Protein AF-A0AAE1MYT8-F1 (afdb_monomer_lite)

Foldseek 3Di:
DDPPDDCDPVVVVVVVVVVVVVVVVVVVVVVVVVVVVVVVVVVVVVVVVVVVVVVVVVVVVVVVVVVVVVVVVVVVVVVVVVVVVVVVVVVVVVVPPPDDDDDDDDDDDDDDDDDDDDDDDDDDDDDDDPDPPPDPPVPDDDDVPCVVVVCVVVPCPVVCCCVVVPPDDDDPCDPPPPPPPPPPDDPPDDDDDDDDDDDDD

Sequence (201 aa):
MEDECLLSPLNLEFYSHEEGLEELKYAILQTKLELEATIVGAKEEITRRECELMEVNVALNKAIKERDEILAQCQKLEQENLHHQLQQQIVLQTHHEEDGGLKKQNCLSSSDSEASLSSSISSGLYEYCEDVERKKKKKGLPEKGKLLKAVIEAGPLLQTLLIAGGPLPQWQHPPPLLHFIDIPPFPSSPPPPPPPPYFLP

pLDDT: mean 71.04, std 21.77, range [29.59, 98.81]

Radius of gyration: 45.63 Å; chains: 1; bounding box: 79×95×142 Å

Structure (mmCIF, N/CA/C/O backbone):
data_AF-A0AAE1MYT8-F1
#
_entry.id   AF-A0AAE1MYT8-F1
#
loop_
_atom_site.group_PDB
_atom_site.id
_atom_site.type_symbol
_atom_site.label_atom_id
_atom_site.label_alt_id
_atom_site.label_comp_id
_atom_site.label_asym_id
_atom_site.label_entity_id
_atom_site.label_seq_id
_atom_site.pdbx_PDB_ins_code
_atom_site.Cartn_x
_atom_site.Cartn_y
_atom_site.Cartn_z
_atom_site.occupancy
_atom_site.B_iso_or_equiv
_atom_site.auth_seq_id
_atom_site.auth_comp_id
_atom_site.auth_asym_id
_atom_site.auth_atom_id
_atom_site.pdbx_PDB_model_num
ATOM 1 N N . MET A 1 1 ? -43.195 -5.699 79.035 1.00 46.19 1 MET A N 1
ATOM 2 C CA . MET A 1 1 ? -43.862 -6.638 78.116 1.00 46.19 1 MET A CA 1
ATOM 3 C C . MET A 1 1 ? -44.093 -5.913 76.797 1.00 46.19 1 MET A C 1
ATOM 5 O O . MET A 1 1 ? -45.226 -5.644 76.431 1.00 46.19 1 MET A O 1
ATOM 9 N N . GLU A 1 2 ? -43.006 -5.551 76.114 1.00 51.41 2 GLU A N 1
ATOM 10 C CA . GLU A 1 2 ? -43.046 -4.738 74.895 1.00 51.41 2 GLU A CA 1
ATOM 11 C C . GLU A 1 2 ? -41.778 -4.978 74.060 1.00 51.41 2 GLU A C 1
ATOM 13 O O . GLU A 1 2 ? -40.799 -4.257 74.186 1.00 51.41 2 GLU A O 1
ATOM 18 N N . ASP A 1 3 ? -41.826 -6.016 73.220 1.00 50.81 3 ASP A N 1
ATOM 19 C CA . ASP A 1 3 ? -40.860 -6.310 72.145 1.00 50.81 3 ASP A CA 1
ATOM 20 C C . ASP A 1 3 ? -41.627 -6.711 70.863 1.00 50.81 3 ASP A C 1
ATOM 22 O O . ASP A 1 3 ? -41.309 -7.675 70.172 1.00 50.81 3 ASP A O 1
ATOM 26 N N . GLU A 1 4 ? -42.691 -5.966 70.545 1.00 61.84 4 GLU A N 1
ATOM 27 C CA . GLU A 1 4 ? -43.458 -6.099 69.301 1.00 61.84 4 GLU A CA 1
ATOM 28 C C . GLU A 1 4 ? -43.672 -4.716 68.668 1.00 61.84 4 GLU A C 1
ATOM 30 O O . GLU A 1 4 ? -44.646 -4.043 68.990 1.00 61.84 4 GLU A O 1
ATOM 35 N N . CYS A 1 5 ? -42.742 -4.288 67.798 1.00 50.84 5 CYS A N 1
ATOM 36 C CA . CYS A 1 5 ? -42.943 -3.390 66.636 1.00 50.84 5 CYS A CA 1
ATOM 37 C C . CYS A 1 5 ? -41.590 -2.905 66.064 1.00 50.84 5 CYS A C 1
ATOM 39 O O . CYS A 1 5 ? -41.208 -1.753 66.253 1.00 50.84 5 CYS A O 1
ATOM 41 N N . LEU A 1 6 ? -40.863 -3.760 65.328 1.00 52.69 6 LEU A N 1
ATOM 42 C CA . LEU A 1 6 ? -39.653 -3.353 64.577 1.00 52.69 6 LEU A CA 1
ATOM 43 C C . LEU A 1 6 ? -39.724 -3.613 63.059 1.00 52.69 6 LEU A C 1
ATOM 45 O O . LEU A 1 6 ? -38.724 -3.470 62.362 1.00 52.69 6 LEU A O 1
ATOM 49 N N . LEU A 1 7 ? -40.905 -3.936 62.521 1.00 57.16 7 LEU A N 1
ATOM 50 C CA . LEU A 1 7 ? -41.125 -4.128 61.082 1.00 57.16 7 LEU A CA 1
ATOM 51 C C . LEU A 1 7 ? -42.294 -3.272 60.576 1.00 57.16 7 LEU A C 1
ATOM 53 O O . LEU A 1 7 ? -43.359 -3.769 60.215 1.00 57.16 7 LEU A O 1
ATOM 57 N N . SER A 1 8 ? -42.073 -1.957 60.533 1.00 61.78 8 SER A N 1
ATOM 58 C CA . SER A 1 8 ? -42.902 -1.046 59.735 1.00 61.78 8 SER A CA 1
ATOM 59 C C . SER A 1 8 ? -42.717 -1.365 58.242 1.00 61.78 8 SER A C 1
ATOM 61 O O . SER A 1 8 ? -41.567 -1.365 57.794 1.00 61.78 8 SER A O 1
ATOM 63 N N . PRO A 1 9 ? -43.788 -1.563 57.443 1.00 58.31 9 PRO A N 1
ATOM 64 C CA . PRO A 1 9 ? -43.678 -1.951 56.027 1.00 58.31 9 PRO A CA 1
ATOM 65 C C . PRO A 1 9 ? -42.771 -1.039 55.186 1.00 58.31 9 PRO A C 1
ATOM 67 O O . PRO A 1 9 ? -41.997 -1.515 54.362 1.00 58.31 9 PRO A O 1
ATOM 70 N N . LEU A 1 10 ? -42.795 0.265 55.480 1.00 52.69 10 LEU A N 1
ATOM 71 C CA . LEU A 1 10 ? -41.993 1.299 54.816 1.00 52.69 10 LEU A CA 1
ATOM 72 C C . LEU A 1 10 ? -40.471 1.113 54.969 1.00 52.69 10 LEU A C 1
ATOM 74 O O . LEU A 1 10 ? -39.710 1.622 54.154 1.00 52.69 10 LEU A O 1
ATOM 78 N N . ASN A 1 11 ? -40.011 0.405 56.006 1.00 57.69 11 ASN A N 1
ATOM 79 C CA . ASN A 1 11 ? -38.581 0.172 56.238 1.00 57.69 11 ASN A CA 1
ATOM 80 C C . ASN A 1 11 ? -38.053 -0.994 55.377 1.00 57.69 11 ASN A C 1
ATOM 82 O O . ASN A 1 11 ? -36.891 -1.006 54.981 1.00 57.69 11 ASN A O 1
ATOM 86 N N . LEU A 1 12 ? -38.928 -1.950 55.039 1.00 55.28 12 LEU A N 1
ATOM 87 C CA . LEU A 1 12 ? -38.603 -3.074 54.161 1.00 55.28 12 LEU A CA 1
ATOM 88 C C . LEU A 1 12 ? -38.527 -2.632 52.690 1.00 55.28 12 LEU A C 1
ATOM 90 O O . LEU A 1 12 ? -37.595 -3.018 51.992 1.00 55.28 12 LEU A O 1
ATOM 94 N N . GLU A 1 13 ? -39.441 -1.759 52.246 1.00 58.38 13 GLU A N 1
ATOM 95 C CA . GLU A 1 13 ? -39.385 -1.154 50.903 1.00 58.38 13 GLU A CA 1
ATOM 96 C C . GLU A 1 13 ? -38.102 -0.335 50.682 1.00 58.38 13 GLU A C 1
ATOM 98 O O . GLU A 1 13 ? -37.534 -0.362 49.590 1.00 58.38 13 GLU A O 1
ATOM 103 N N . PHE A 1 14 ? -37.610 0.357 51.717 1.00 60.41 14 PHE A N 1
ATOM 104 C CA . PHE A 1 14 ? -36.379 1.146 51.627 1.00 60.41 14 PHE A CA 1
ATOM 105 C C . PHE A 1 14 ? -35.138 0.261 51.430 1.00 60.41 14 PHE A C 1
ATOM 107 O O . PHE A 1 14 ? -34.311 0.550 50.567 1.00 60.41 14 PHE A O 1
ATOM 114 N N . TYR A 1 15 ? -35.054 -0.858 52.159 1.00 59.88 15 TYR A N 1
ATOM 115 C CA . TYR A 1 15 ? -33.968 -1.838 52.025 1.00 59.88 15 TYR A CA 1
ATOM 116 C C . TYR A 1 15 ? -33.935 -2.472 50.622 1.00 59.88 15 TYR A C 1
ATOM 118 O O . TYR A 1 15 ? -32.876 -2.575 50.007 1.00 59.88 15 TYR A O 1
ATOM 126 N N . SER A 1 16 ? -35.104 -2.826 50.073 1.00 64.25 16 SER A N 1
ATOM 127 C CA . SER A 1 16 ? -35.222 -3.361 48.707 1.00 64.25 16 SER A CA 1
ATOM 128 C C . SER A 1 16 ? -34.863 -2.337 47.621 1.00 64.25 16 SER A C 1
ATOM 130 O O . SER A 1 16 ? -34.379 -2.706 46.552 1.00 64.25 16 SER A O 1
ATOM 132 N N . HIS A 1 17 ? -35.098 -1.045 47.873 1.00 69.94 17 HIS A N 1
ATOM 133 C CA . HIS A 1 17 ? -34.740 0.026 46.944 1.00 69.94 17 HIS A CA 1
ATOM 134 C C . HIS A 1 17 ? -33.228 0.300 46.922 1.00 69.94 17 HIS A C 1
ATOM 136 O O . HIS A 1 17 ? -32.670 0.558 45.855 1.00 69.94 17 HIS A O 1
ATOM 142 N N . GLU A 1 18 ? -32.561 0.216 48.076 1.00 75.06 18 GLU A N 1
ATOM 143 C CA . GLU A 1 18 ? -31.109 0.392 48.194 1.00 75.06 18 GLU A CA 1
ATOM 144 C C . GLU A 1 18 ? -30.334 -0.729 47.475 1.00 75.06 18 GLU A C 1
ATOM 146 O O . GLU A 1 18 ? -29.379 -0.444 46.754 1.00 75.06 18 GLU A O 1
ATOM 151 N N . GLU A 1 19 ? -30.803 -1.978 47.572 1.00 78.12 19 GLU A N 1
ATOM 152 C CA . GLU A 1 19 ? -30.209 -3.137 46.886 1.00 78.12 19 GLU A CA 1
ATOM 153 C C . GLU A 1 19 ? -30.267 -3.002 45.350 1.00 78.12 19 GLU A C 1
ATOM 155 O O . GLU A 1 19 ? -29.238 -3.095 44.678 1.00 78.12 19 GLU A O 1
ATOM 160 N N . GLY A 1 20 ? -31.436 -2.666 44.786 1.00 88.56 20 GLY A N 1
ATOM 161 C CA . GLY A 1 20 ? -31.578 -2.428 43.340 1.00 88.56 20 GLY A CA 1
ATOM 162 C C . GLY A 1 20 ? -30.825 -1.186 42.836 1.00 88.56 20 GLY A C 1
ATOM 163 O O . GLY A 1 20 ? -30.405 -1.126 41.678 1.00 88.56 20 GLY A O 1
ATOM 164 N N . LEU A 1 21 ? -30.611 -0.190 43.701 1.00 92.62 21 LEU A N 1
ATOM 165 C CA . LEU A 1 21 ? -29.801 0.989 43.396 1.00 92.62 21 LEU A CA 1
ATOM 166 C C . LEU A 1 21 ? -28.295 0.665 43.387 1.00 92.62 21 LEU A C 1
ATOM 168 O O . LEU A 1 21 ? -27.563 1.236 42.576 1.00 92.62 21 LEU A O 1
ATOM 172 N N . GLU A 1 22 ? -27.824 -0.258 44.226 1.00 92.25 22 GLU A N 1
ATOM 173 C CA . GLU A 1 22 ? -26.436 -0.736 44.196 1.00 92.25 22 GLU A CA 1
ATOM 174 C C . GLU A 1 22 ? -26.168 -1.649 42.987 1.00 92.25 22 GLU A C 1
ATOM 176 O O . GLU A 1 22 ? -25.151 -1.482 42.310 1.00 92.25 22 GLU A O 1
ATOM 181 N N . GLU A 1 23 ? -27.112 -2.528 42.627 1.00 93.75 23 GLU A N 1
ATOM 182 C CA . GLU A 1 23 ? -27.044 -3.314 41.384 1.00 93.75 23 GLU A CA 1
ATOM 183 C C . GLU A 1 23 ? -26.968 -2.397 40.148 1.00 93.75 23 GLU A C 1
ATOM 185 O O . GLU A 1 23 ? -26.124 -2.592 39.270 1.00 93.75 23 GLU A O 1
ATOM 190 N N . LEU A 1 24 ? -27.768 -1.322 40.114 1.00 95.81 24 LEU A N 1
ATOM 191 C CA . LEU A 1 24 ? -27.710 -0.321 39.049 1.00 95.81 24 LEU A CA 1
ATOM 192 C C . LEU A 1 24 ? -26.356 0.411 38.997 1.00 95.81 24 LEU A C 1
ATOM 194 O O . LEU A 1 24 ? -25.824 0.615 37.904 1.00 95.81 24 LEU A O 1
ATOM 198 N N . LYS A 1 25 ? -25.758 0.782 40.142 1.00 96.19 25 LYS A N 1
ATOM 199 C CA . LYS A 1 25 ? -24.396 1.360 40.173 1.00 96.19 25 LYS A CA 1
ATOM 200 C C . LYS A 1 25 ? -23.366 0.383 39.613 1.00 96.19 25 LYS A C 1
ATOM 202 O O . LYS A 1 25 ? -22.517 0.799 38.824 1.00 96.19 25 LYS A O 1
ATOM 207 N N . TYR A 1 26 ? -23.440 -0.892 39.999 1.00 97.75 26 TYR A N 1
ATOM 208 C CA . TYR A 1 26 ? -22.537 -1.928 39.505 1.00 97.75 26 TYR A CA 1
ATOM 209 C C . TYR A 1 26 ? -22.671 -2.103 37.986 1.00 97.75 26 TYR A C 1
ATOM 211 O O . TYR A 1 26 ? -21.667 -2.046 37.278 1.00 97.75 26 TYR A O 1
ATOM 219 N N . ALA A 1 27 ? -23.899 -2.200 37.468 1.00 97.62 27 ALA A N 1
ATOM 220 C CA . ALA A 1 27 ? -24.166 -2.299 36.033 1.00 97.62 27 ALA A CA 1
ATOM 221 C C . ALA A 1 27 ? -23.669 -1.064 35.252 1.00 97.62 27 ALA A C 1
ATOM 223 O O . ALA A 1 27 ? -23.071 -1.202 34.181 1.00 97.62 27 ALA A O 1
ATOM 224 N N . ILE A 1 28 ? -23.847 0.148 35.793 1.00 98.19 28 ILE A N 1
ATOM 225 C CA . ILE A 1 28 ? -23.305 1.387 35.207 1.00 98.19 28 ILE A CA 1
ATOM 226 C C . ILE A 1 28 ? -21.768 1.373 35.208 1.00 98.19 28 ILE A C 1
ATOM 228 O O . ILE A 1 28 ? -21.150 1.768 34.220 1.00 98.19 28 ILE A O 1
ATOM 232 N N . LEU A 1 29 ? -21.129 0.907 36.284 1.00 98.50 29 LEU A N 1
ATOM 233 C CA . LEU A 1 29 ? -19.669 0.831 36.368 1.00 98.50 29 LEU A CA 1
ATOM 234 C C . LEU A 1 29 ? -19.090 -0.227 35.414 1.00 98.50 29 LEU A C 1
ATOM 236 O O . LEU A 1 29 ? -18.092 0.044 34.745 1.00 98.50 29 LEU A O 1
ATOM 240 N N . GLN A 1 30 ? -19.731 -1.394 35.312 1.00 98.50 30 GLN A N 1
ATOM 241 C CA . GLN A 1 30 ? -19.357 -2.454 34.377 1.00 98.50 30 GLN A CA 1
ATOM 242 C C . GLN A 1 30 ? -19.479 -1.971 32.926 1.00 98.50 30 GLN A C 1
ATOM 244 O O . GLN A 1 30 ? -18.496 -2.003 32.188 1.00 98.50 30 GLN A O 1
ATOM 249 N N . THR A 1 31 ? -20.645 -1.454 32.526 1.00 98.62 31 THR A N 1
ATOM 250 C CA . THR A 1 31 ? -20.859 -0.950 31.156 1.00 98.62 31 THR A CA 1
ATOM 251 C C . THR A 1 31 ? -19.939 0.224 30.821 1.00 98.62 31 THR A C 1
ATOM 253 O O . THR A 1 31 ? -19.438 0.308 29.701 1.00 98.62 31 THR A O 1
ATOM 256 N N . LYS A 1 32 ? -19.620 1.095 31.788 1.00 98.62 32 LYS A N 1
ATOM 257 C CA . LYS A 1 32 ? -18.591 2.133 31.626 1.00 98.62 32 LYS A CA 1
ATOM 258 C C . LYS A 1 32 ? -17.210 1.533 31.331 1.00 98.62 32 LYS A C 1
ATOM 260 O O . LYS A 1 32 ? -16.527 2.032 30.439 1.00 98.62 32 LYS A O 1
ATOM 265 N N . LEU A 1 33 ? -16.796 0.492 32.055 1.00 98.75 33 LEU A N 1
ATOM 266 C CA . LEU A 1 33 ? -15.502 -0.167 31.846 1.00 98.75 33 LEU A CA 1
ATOM 267 C C . LEU A 1 33 ? -15.443 -0.891 30.490 1.00 98.75 33 LEU A C 1
ATOM 269 O O . LEU A 1 33 ? -14.439 -0.798 29.788 1.00 98.75 33 LEU A O 1
ATOM 273 N N . GLU A 1 34 ? -16.528 -1.560 30.092 1.00 98.62 34 GLU A N 1
ATOM 274 C CA . GLU A 1 34 ? -16.670 -2.180 28.769 1.00 98.62 34 GLU A CA 1
ATOM 275 C C . GLU A 1 34 ? -16.571 -1.130 27.648 1.00 98.62 34 GLU A C 1
ATOM 277 O O . GLU A 1 34 ? -15.819 -1.310 26.687 1.00 98.62 34 GLU A O 1
ATOM 282 N N . LEU A 1 35 ? -17.247 0.015 27.795 1.00 98.81 35 LEU A N 1
ATOM 283 C CA . LEU A 1 35 ? -17.141 1.135 26.857 1.00 98.81 35 LEU A CA 1
ATOM 284 C C . LEU A 1 35 ? -15.715 1.699 26.796 1.00 98.81 35 LEU A C 1
ATOM 286 O O . LEU A 1 35 ? -15.184 1.874 25.700 1.00 98.81 35 LEU A O 1
ATOM 290 N N . GLU A 1 36 ? -15.056 1.928 27.934 1.00 98.62 36 GLU A N 1
ATOM 291 C CA . GLU A 1 36 ? -13.656 2.376 27.970 1.00 98.62 36 GLU A CA 1
ATOM 292 C C . GLU A 1 36 ? -12.721 1.380 27.262 1.00 98.62 36 GLU A C 1
ATOM 294 O O . GLU A 1 36 ? -11.895 1.799 26.447 1.00 98.62 36 GLU A O 1
ATOM 299 N N . ALA A 1 37 ? -12.907 0.073 27.469 1.00 98.62 37 ALA A N 1
ATOM 300 C CA . ALA A 1 37 ? -12.152 -0.969 26.775 1.00 98.62 37 ALA A CA 1
ATOM 301 C C . ALA A 1 37 ? -12.391 -0.958 25.252 1.00 98.62 37 ALA A C 1
ATOM 303 O O . ALA A 1 37 ? -11.428 -1.014 24.485 1.00 98.62 37 ALA A O 1
ATOM 304 N N . THR A 1 38 ? -13.641 -0.820 24.789 1.00 98.75 38 THR A N 1
ATOM 305 C CA . THR A 1 38 ? -13.928 -0.716 23.341 1.00 98.75 38 THR A CA 1
ATOM 306 C C . THR A 1 38 ? -13.353 0.554 22.710 1.00 98.75 38 THR A C 1
ATOM 308 O O . THR A 1 38 ? -12.855 0.496 21.588 1.00 98.75 38 THR A O 1
ATOM 311 N N . ILE A 1 39 ? -13.343 1.687 23.425 1.00 98.81 39 ILE A N 1
ATOM 312 C CA . ILE A 1 39 ? -12.739 2.943 22.952 1.00 98.81 39 ILE A CA 1
ATOM 313 C C . ILE A 1 39 ? -11.217 2.804 22.823 1.00 98.81 39 ILE A C 1
ATOM 315 O O . ILE A 1 39 ? -10.644 3.292 21.847 1.00 98.81 39 ILE A O 1
ATOM 319 N N . VAL A 1 40 ? -10.554 2.151 23.783 1.00 98.81 40 VAL A N 1
ATOM 320 C CA . VAL A 1 40 ? -9.110 1.873 23.711 1.00 98.81 40 VAL A CA 1
ATOM 321 C C . VAL A 1 40 ? -8.807 0.919 22.554 1.00 98.81 40 VAL A C 1
ATOM 323 O O . VAL A 1 40 ? -8.000 1.265 21.694 1.00 98.81 40 VAL A O 1
ATOM 326 N N . GLY A 1 41 ? -9.519 -0.207 22.448 1.00 98.75 41 GLY A N 1
ATOM 327 C CA . GLY A 1 41 ? -9.326 -1.173 21.361 1.00 98.75 41 GLY A CA 1
ATOM 328 C C . GLY A 1 41 ? -9.573 -0.582 19.967 1.00 98.75 41 GLY A C 1
ATOM 329 O O . GLY A 1 41 ? -8.805 -0.838 19.041 1.00 98.75 41 GLY A O 1
ATOM 330 N N . ALA A 1 42 ? -10.585 0.279 19.813 1.00 98.81 42 ALA A N 1
ATOM 331 C CA . ALA A 1 42 ? -10.838 0.990 18.560 1.00 98.81 42 ALA A CA 1
ATOM 332 C C . ALA A 1 42 ? -9.701 1.965 18.200 1.00 98.81 42 ALA A C 1
ATOM 334 O O . ALA A 1 42 ? -9.314 2.049 17.036 1.00 98.81 42 ALA A O 1
ATOM 335 N N . LYS A 1 43 ? -9.129 2.672 19.185 1.00 98.75 43 LYS A N 1
ATOM 336 C CA . LYS A 1 43 ? -7.964 3.548 18.970 1.00 98.75 43 LYS A CA 1
ATOM 337 C C . LYS A 1 43 ? -6.715 2.761 18.578 1.00 98.75 43 LYS A C 1
ATOM 339 O O . LYS A 1 43 ? -6.015 3.182 17.665 1.00 98.75 43 LYS A O 1
ATOM 344 N N . GLU A 1 44 ? -6.457 1.627 19.226 1.00 98.69 44 GLU A N 1
ATOM 345 C CA . GLU A 1 44 ? -5.336 0.740 18.887 1.00 98.69 44 GLU A CA 1
ATOM 346 C C . GLU A 1 44 ? -5.479 0.107 17.497 1.00 98.69 44 GLU A C 1
ATOM 348 O O . GLU A 1 44 ? -4.479 -0.111 16.815 1.00 98.69 44 GLU A O 1
ATOM 353 N N . GLU A 1 45 ? -6.704 -0.183 17.050 1.00 98.69 45 GLU A N 1
ATOM 354 C CA . GLU A 1 45 ? -6.947 -0.635 15.678 1.00 98.69 45 GLU A CA 1
ATOM 355 C C . GLU A 1 45 ? -6.699 0.486 14.664 1.00 98.69 45 GLU A C 1
ATOM 357 O O . GLU A 1 45 ? -6.059 0.246 13.645 1.00 98.69 45 GLU A O 1
ATOM 362 N N . ILE A 1 46 ? -7.139 1.718 14.947 1.00 98.75 46 ILE A N 1
ATOM 363 C CA . ILE A 1 46 ? -6.875 2.872 14.075 1.00 98.75 46 ILE A CA 1
ATOM 364 C C . ILE A 1 46 ? -5.365 3.088 13.914 1.00 98.75 46 ILE A C 1
ATOM 366 O O . ILE A 1 46 ? -4.886 3.109 12.783 1.00 98.75 46 ILE A O 1
ATOM 370 N N . THR A 1 47 ? -4.600 3.160 15.008 1.00 98.69 47 THR A N 1
ATOM 371 C CA . THR A 1 47 ? -3.146 3.396 14.928 1.00 98.69 47 THR A CA 1
ATOM 372 C C . THR A 1 47 ? -2.397 2.238 14.266 1.00 98.69 47 THR A C 1
ATOM 374 O O . THR A 1 47 ? -1.458 2.466 13.505 1.00 98.69 47 THR A O 1
ATOM 377 N N . ARG A 1 48 ? -2.840 0.989 14.467 1.00 98.75 48 ARG A N 1
ATOM 378 C CA . ARG A 1 48 ? -2.340 -0.179 13.722 1.00 98.75 48 ARG A CA 1
ATOM 379 C C . ARG A 1 48 ? -2.553 -0.030 12.213 1.00 98.75 48 ARG A C 1
ATOM 381 O O . ARG A 1 48 ? -1.607 -0.226 11.453 1.00 98.75 48 ARG A O 1
ATOM 388 N N . ARG A 1 49 ? -3.748 0.376 11.772 1.00 98.81 49 ARG A N 1
ATOM 389 C CA . ARG A 1 49 ? -4.036 0.605 10.344 1.00 98.81 49 ARG A CA 1
ATOM 390 C C . ARG A 1 49 ? -3.301 1.816 9.775 1.00 98.81 49 ARG A C 1
ATOM 392 O O . ARG A 1 49 ? -2.915 1.783 8.612 1.00 98.81 49 ARG A O 1
ATOM 399 N N . GLU A 1 50 ? -3.052 2.853 10.570 1.00 98.69 50 GLU A N 1
ATOM 400 C CA . GLU A 1 50 ? -2.190 3.977 10.179 1.00 98.69 50 GLU A CA 1
ATOM 401 C C . GLU A 1 50 ? -0.743 3.516 9.921 1.00 98.69 50 GLU A C 1
ATOM 403 O O . GLU A 1 50 ? -0.146 3.918 8.919 1.00 98.69 50 GLU A O 1
ATOM 408 N N . CYS A 1 51 ? -0.202 2.611 10.747 1.00 98.56 51 CYS A N 1
ATOM 409 C CA . CYS A 1 51 ? 1.101 1.983 10.506 1.00 98.56 51 CYS A CA 1
ATOM 410 C C . CYS A 1 51 ? 1.112 1.126 9.227 1.00 98.56 51 CYS A C 1
ATOM 412 O O . CYS A 1 51 ? 1.998 1.302 8.392 1.00 98.56 51 CYS A O 1
ATOM 414 N N . GLU A 1 52 ? 0.115 0.257 9.022 1.00 98.81 52 GLU A N 1
ATOM 415 C CA . GLU A 1 52 ? -0.012 -0.552 7.794 1.00 98.81 52 GLU A CA 1
ATOM 416 C C . GLU A 1 52 ? -0.097 0.332 6.531 1.00 98.81 52 GLU A C 1
ATOM 418 O O . GLU A 1 52 ? 0.571 0.075 5.526 1.00 98.81 52 GLU A O 1
ATOM 423 N N . LEU A 1 53 ? -0.870 1.424 6.582 1.00 98.75 53 LEU A N 1
ATOM 424 C CA . LEU A 1 53 ? -0.961 2.397 5.490 1.00 98.75 53 LEU A CA 1
ATOM 425 C C . LEU A 1 53 ? 0.375 3.101 5.229 1.00 98.75 53 LEU A C 1
ATOM 427 O O . LEU A 1 53 ? 0.721 3.322 4.067 1.00 98.75 53 LEU A O 1
ATOM 431 N N . MET A 1 54 ? 1.140 3.431 6.273 1.00 98.69 54 MET A N 1
ATOM 432 C CA . MET A 1 54 ? 2.482 4.002 6.137 1.00 98.69 54 MET A CA 1
ATOM 433 C C . MET A 1 54 ? 3.444 3.021 5.449 1.00 98.69 54 MET A C 1
ATOM 435 O O . MET A 1 54 ? 4.163 3.424 4.533 1.00 98.69 54 MET A O 1
ATOM 439 N N . GLU A 1 55 ? 3.434 1.740 5.822 1.00 98.75 55 GLU A N 1
ATOM 440 C CA . GLU A 1 55 ? 4.261 0.701 5.187 1.00 98.75 55 GLU A CA 1
ATOM 441 C C . GLU A 1 55 ? 3.929 0.530 3.697 1.00 98.75 55 GLU A C 1
ATOM 443 O O . GLU A 1 55 ? 4.824 0.566 2.845 1.00 98.75 55 GLU A O 1
ATOM 448 N N . VAL A 1 56 ? 2.638 0.432 3.359 1.00 98.81 56 VAL A N 1
ATOM 449 C CA . VAL A 1 56 ? 2.168 0.356 1.964 1.00 98.81 56 VAL A CA 1
ATOM 450 C C . VAL A 1 56 ? 2.556 1.614 1.182 1.00 98.81 56 VAL A C 1
ATOM 452 O O . VAL A 1 56 ? 2.985 1.517 0.031 1.00 98.81 56 VAL A O 1
ATOM 455 N N . ASN A 1 57 ? 2.468 2.797 1.796 1.00 98.69 57 ASN A N 1
ATOM 456 C CA . ASN A 1 57 ? 2.865 4.060 1.175 1.00 98.69 57 ASN A CA 1
ATOM 457 C C . ASN A 1 57 ? 4.377 4.110 0.880 1.00 98.69 57 ASN A C 1
ATOM 459 O O . ASN A 1 57 ? 4.782 4.532 -0.205 1.00 98.69 57 ASN A O 1
ATOM 463 N N . VAL A 1 58 ? 5.222 3.622 1.796 1.00 98.75 58 VAL A N 1
ATOM 464 C CA . VAL A 1 58 ? 6.675 3.496 1.582 1.00 98.75 58 VAL A CA 1
ATOM 465 C C . VAL A 1 58 ? 6.980 2.528 0.435 1.00 98.75 58 VAL A C 1
ATOM 467 O O . VAL A 1 58 ? 7.765 2.866 -0.456 1.00 98.75 58 VAL A O 1
ATOM 470 N N . ALA A 1 59 ? 6.333 1.359 0.407 1.00 98.81 59 ALA A N 1
ATOM 471 C CA . ALA A 1 59 ? 6.507 0.372 -0.659 1.00 98.81 59 ALA A CA 1
ATOM 472 C C . ALA A 1 59 ? 6.068 0.916 -2.033 1.00 98.81 59 ALA A C 1
ATOM 474 O O . ALA A 1 59 ? 6.800 0.776 -3.015 1.00 98.81 59 ALA A O 1
ATOM 475 N N . LEU A 1 60 ? 4.922 1.603 -2.096 1.00 98.81 60 LEU A N 1
ATOM 476 C CA . LEU A 1 60 ? 4.416 2.243 -3.312 1.00 98.81 60 LEU A CA 1
ATOM 477 C C . LEU A 1 60 ? 5.372 3.328 -3.825 1.00 98.81 60 LEU A C 1
ATOM 479 O O . LEU A 1 60 ? 5.709 3.337 -5.007 1.00 98.81 60 LEU A O 1
ATOM 483 N N . ASN A 1 61 ? 5.863 4.209 -2.948 1.00 98.81 61 ASN A N 1
ATOM 484 C CA . ASN A 1 61 ? 6.838 5.236 -3.325 1.00 98.81 61 ASN A CA 1
ATOM 485 C C . ASN A 1 61 ? 8.153 4.637 -3.842 1.00 98.81 61 ASN A C 1
ATOM 487 O O . ASN A 1 61 ? 8.759 5.193 -4.758 1.00 98.81 61 ASN A O 1
ATOM 491 N N . LYS A 1 62 ? 8.601 3.505 -3.283 1.00 98.75 62 LYS A N 1
ATOM 492 C CA . LYS A 1 62 ? 9.774 2.778 -3.785 1.00 98.75 62 LYS A CA 1
ATOM 493 C C . LYS A 1 62 ? 9.523 2.225 -5.191 1.00 98.75 62 LYS A C 1
ATOM 495 O O . LYS A 1 62 ? 10.323 2.487 -6.081 1.00 98.75 62 LYS A O 1
ATOM 500 N N . ALA A 1 63 ? 8.388 1.560 -5.412 1.00 98.69 63 ALA A N 1
ATOM 501 C CA . ALA A 1 63 ? 8.012 1.030 -6.725 1.00 98.69 63 ALA A CA 1
ATOM 502 C C . ALA A 1 63 ? 7.836 2.134 -7.790 1.00 98.69 63 ALA A C 1
ATOM 504 O O . ALA A 1 63 ? 8.206 1.942 -8.947 1.00 98.69 63 ALA A O 1
ATOM 505 N N . ILE A 1 64 ? 7.314 3.306 -7.407 1.00 98.69 64 ILE A N 1
ATOM 506 C CA . ILE A 1 64 ? 7.225 4.486 -8.283 1.00 98.69 64 ILE A CA 1
ATOM 507 C C . ILE A 1 64 ? 8.623 4.970 -8.689 1.00 98.69 64 ILE A C 1
ATOM 509 O O . ILE A 1 64 ? 8.862 5.165 -9.877 1.00 98.69 64 ILE A O 1
ATOM 513 N N . LYS A 1 65 ? 9.563 5.098 -7.743 1.00 98.75 65 LYS A N 1
ATOM 514 C CA . LYS A 1 65 ? 10.950 5.491 -8.049 1.00 98.75 65 LYS A CA 1
ATOM 515 C C . LYS A 1 65 ? 11.642 4.491 -8.972 1.00 98.75 65 LYS A C 1
ATOM 517 O O . LYS A 1 65 ? 12.196 4.898 -9.985 1.00 98.75 65 LYS A O 1
ATOM 522 N N . GLU A 1 66 ? 11.537 3.195 -8.681 1.00 98.62 66 GLU A N 1
ATOM 523 C CA . GLU A 1 66 ? 12.103 2.130 -9.522 1.00 98.62 66 GLU A CA 1
ATOM 524 C C . GLU A 1 66 ? 11.526 2.161 -10.948 1.00 98.62 66 GLU A C 1
ATOM 526 O O . GLU A 1 66 ? 12.268 2.050 -11.925 1.00 98.62 66 GLU A O 1
ATOM 531 N N . ARG A 1 67 ? 10.212 2.386 -11.093 1.00 98.44 67 ARG A N 1
ATOM 532 C CA . ARG A 1 67 ? 9.566 2.600 -12.397 1.00 98.44 67 ARG A CA 1
ATOM 533 C C . ARG A 1 67 ? 10.138 3.824 -13.114 1.00 98.44 67 ARG A C 1
ATOM 535 O O . ARG A 1 67 ? 10.446 3.734 -14.299 1.00 98.44 67 ARG A O 1
ATOM 542 N N . ASP A 1 68 ? 10.253 4.954 -12.426 1.00 98.62 68 ASP A N 1
ATOM 543 C CA . ASP A 1 68 ? 10.682 6.221 -13.027 1.00 98.62 68 ASP A CA 1
ATOM 544 C C . ASP A 1 68 ? 12.162 6.178 -13.447 1.00 98.62 68 ASP A C 1
ATOM 546 O O . ASP A 1 68 ? 12.515 6.670 -14.520 1.00 98.62 68 ASP A O 1
ATOM 550 N N . GLU A 1 69 ? 13.009 5.489 -12.678 1.00 98.56 69 GLU A N 1
ATOM 551 C CA . GLU A 1 69 ? 14.396 5.178 -13.037 1.00 98.56 69 GLU A CA 1
ATOM 552 C C . GLU A 1 69 ? 14.486 4.305 -14.300 1.00 98.56 69 GLU A C 1
ATOM 554 O O . GLU A 1 69 ? 15.297 4.587 -15.186 1.00 98.56 69 GLU A O 1
ATOM 559 N N . ILE A 1 70 ? 13.639 3.274 -14.427 1.00 98.06 70 ILE A N 1
ATOM 560 C CA . ILE A 1 70 ? 13.573 2.430 -15.633 1.00 98.06 70 ILE A CA 1
ATOM 561 C C . ILE A 1 70 ? 13.082 3.242 -16.839 1.00 98.06 70 ILE A C 1
ATOM 563 O O . ILE A 1 70 ? 13.668 3.144 -17.916 1.00 98.06 70 ILE A O 1
ATOM 567 N N . LEU A 1 71 ? 12.052 4.079 -16.677 1.00 98.44 71 LEU A N 1
ATOM 568 C CA . LEU A 1 71 ? 11.541 4.934 -17.755 1.00 98.44 71 LEU A CA 1
ATOM 569 C C . LEU A 1 71 ? 12.605 5.925 -18.251 1.00 98.44 71 LEU A C 1
ATOM 571 O O . LEU A 1 71 ? 12.776 6.070 -19.463 1.00 98.44 71 LEU A O 1
ATOM 575 N N . ALA A 1 72 ? 13.367 6.542 -17.344 1.00 98.31 72 ALA A N 1
ATOM 576 C CA . ALA A 1 72 ? 14.486 7.414 -17.699 1.00 98.31 72 ALA A CA 1
ATOM 577 C C . ALA A 1 72 ? 15.595 6.659 -18.460 1.00 98.31 72 ALA A C 1
ATOM 579 O O . ALA A 1 72 ? 16.126 7.165 -19.452 1.00 98.31 72 ALA A O 1
ATOM 580 N N . GLN A 1 73 ? 15.915 5.425 -18.054 1.00 98.31 73 GLN A N 1
ATOM 581 C CA . GLN A 1 73 ? 16.863 4.568 -18.777 1.00 98.31 73 GLN A CA 1
ATOM 582 C C . GLN A 1 73 ? 16.351 4.182 -20.173 1.00 98.31 73 GLN A C 1
ATOM 584 O O . GLN A 1 73 ? 17.117 4.233 -21.135 1.00 98.31 73 GLN A O 1
ATOM 589 N N . CYS A 1 74 ? 15.064 3.851 -20.318 1.00 97.31 74 CYS A N 1
ATOM 590 C CA . CYS A 1 74 ? 14.456 3.555 -21.616 1.00 97.31 74 CYS A CA 1
ATOM 591 C C . CYS A 1 74 ? 14.520 4.756 -22.571 1.00 97.31 74 CYS A C 1
ATOM 593 O O . CYS A 1 74 ? 14.943 4.588 -23.712 1.00 97.31 74 CYS A O 1
ATOM 595 N N . GLN A 1 75 ? 14.175 5.961 -22.102 1.00 97.69 75 GLN A N 1
ATOM 596 C CA . GLN A 1 75 ? 14.270 7.192 -22.901 1.00 97.69 75 GLN A CA 1
ATOM 597 C C . GLN A 1 75 ? 15.715 7.492 -23.327 1.00 97.69 75 GLN A C 1
ATOM 599 O O . GLN A 1 75 ? 15.962 7.836 -24.483 1.00 97.69 75 GLN A O 1
ATOM 604 N N . LYS A 1 76 ? 16.688 7.303 -22.424 1.00 97.75 76 LYS A N 1
ATOM 605 C CA . LYS A 1 76 ? 18.117 7.461 -22.735 1.00 97.75 76 LYS A CA 1
ATOM 606 C C . LYS A 1 76 ? 18.570 6.497 -23.836 1.00 97.75 76 LYS A C 1
ATOM 608 O O . LYS A 1 76 ? 19.217 6.925 -24.788 1.00 97.75 76 LYS A O 1
ATOM 613 N N . LEU A 1 77 ? 18.205 5.218 -23.732 1.00 97.06 77 LEU A N 1
ATOM 614 C CA . LEU A 1 77 ? 18.539 4.209 -24.742 1.00 97.06 77 LEU A CA 1
ATOM 615 C C . LEU A 1 77 ? 17.864 4.493 -26.091 1.00 97.06 77 LEU A C 1
ATOM 617 O O . LEU A 1 77 ? 18.482 4.276 -27.128 1.00 97.06 77 LEU A O 1
ATOM 621 N N . GLU A 1 78 ? 16.629 4.998 -26.100 1.00 96.56 78 GLU A N 1
ATOM 622 C CA . GLU A 1 78 ? 15.931 5.417 -27.323 1.00 96.56 78 GLU A CA 1
ATOM 623 C C . GLU A 1 78 ? 16.646 6.594 -28.010 1.00 96.56 78 GLU A C 1
ATOM 625 O O . GLU A 1 78 ? 16.885 6.552 -29.220 1.00 96.56 78 GLU A O 1
ATOM 630 N N . GLN A 1 79 ? 17.083 7.595 -27.237 1.00 96.75 79 GLN A N 1
ATOM 631 C CA . GLN A 1 79 ? 17.874 8.722 -27.739 1.00 96.75 79 GLN A CA 1
ATOM 632 C C . GLN A 1 79 ? 19.240 8.278 -28.291 1.00 96.75 79 GLN A C 1
ATOM 634 O O . GLN A 1 79 ? 19.646 8.726 -29.366 1.00 96.75 79 GLN A O 1
ATOM 639 N N . GLU A 1 80 ? 19.941 7.378 -27.594 1.00 94.81 80 GLU A N 1
ATOM 640 C CA . GLU A 1 80 ? 21.204 6.790 -28.062 1.00 94.81 80 GLU A CA 1
ATOM 641 C C . GLU A 1 80 ? 21.013 5.989 -29.360 1.00 94.81 80 GLU A C 1
ATOM 643 O O . GLU A 1 80 ? 21.817 6.120 -30.284 1.00 94.81 80 GLU A O 1
ATOM 648 N N . ASN A 1 81 ? 19.924 5.220 -29.479 1.00 94.69 81 ASN A N 1
ATOM 649 C CA . ASN A 1 81 ? 19.609 4.447 -30.684 1.00 94.69 81 ASN A CA 1
ATOM 650 C C . ASN A 1 81 ? 19.368 5.366 -31.893 1.00 94.69 81 ASN A C 1
ATOM 652 O O . ASN A 1 81 ? 19.959 5.161 -32.954 1.00 94.69 81 ASN A O 1
ATOM 656 N N . LEU A 1 82 ? 18.574 6.428 -31.710 1.00 94.81 82 LEU A N 1
ATOM 657 C CA . LEU A 1 82 ? 18.314 7.431 -32.745 1.00 94.81 82 LEU A CA 1
ATOM 658 C C . LEU A 1 82 ? 19.598 8.160 -33.171 1.00 94.81 82 LEU A C 1
ATOM 660 O O . LEU A 1 82 ? 19.825 8.368 -34.364 1.00 94.81 82 LEU A O 1
ATOM 664 N N . HIS A 1 83 ? 20.468 8.506 -32.217 1.00 94.75 83 HIS A N 1
ATOM 665 C CA . HIS A 1 83 ? 21.769 9.104 -32.518 1.00 94.75 83 HIS A CA 1
ATOM 666 C C . HIS A 1 83 ? 22.648 8.157 -33.349 1.00 94.75 83 HIS A C 1
ATOM 668 O O . HIS A 1 83 ? 23.227 8.571 -34.354 1.00 94.75 83 HIS A O 1
ATOM 674 N N . HIS A 1 84 ? 22.700 6.874 -32.985 1.00 93.69 84 HIS A N 1
ATOM 675 C CA . HIS A 1 84 ? 23.485 5.873 -33.706 1.00 93.69 84 HIS A CA 1
ATOM 676 C C . HIS A 1 84 ? 22.920 5.573 -35.108 1.00 93.69 84 HIS A C 1
ATOM 678 O O . HIS A 1 84 ? 23.682 5.326 -36.046 1.00 93.69 84 HIS A O 1
ATOM 684 N N . GLN A 1 85 ? 21.596 5.651 -35.280 1.00 91.75 85 GLN A N 1
ATOM 685 C CA . GLN A 1 85 ? 20.935 5.560 -36.583 1.00 91.75 85 GLN A CA 1
ATOM 686 C C . GLN A 1 85 ? 21.297 6.751 -37.487 1.00 91.75 85 GLN A C 1
ATOM 688 O O . GLN A 1 85 ? 21.663 6.548 -38.646 1.00 91.75 85 GLN A O 1
ATOM 693 N N . LEU A 1 86 ? 21.253 7.980 -36.959 1.00 91.50 86 LEU A N 1
ATOM 694 C CA . LEU A 1 86 ? 21.658 9.182 -37.696 1.00 91.50 86 LEU A CA 1
ATOM 695 C C . LEU A 1 86 ? 23.149 9.138 -38.070 1.00 91.50 86 LEU A C 1
ATOM 697 O O . LEU A 1 86 ? 23.514 9.450 -39.202 1.00 91.50 86 LEU A O 1
ATOM 701 N N . GLN A 1 87 ? 24.009 8.688 -37.152 1.00 89.94 87 GLN A N 1
ATOM 702 C CA . GLN A 1 87 ? 25.443 8.536 -37.401 1.00 89.94 87 GLN A CA 1
ATOM 703 C C . GLN A 1 87 ? 25.726 7.540 -38.539 1.00 89.94 87 GLN A C 1
ATOM 705 O O . GLN A 1 87 ? 26.520 7.843 -39.429 1.00 89.94 87 GLN A O 1
ATOM 710 N N . GLN A 1 88 ? 25.042 6.390 -38.568 1.00 82.56 88 GLN A N 1
ATOM 711 C CA . GLN A 1 88 ? 25.149 5.434 -39.678 1.00 82.56 88 GLN A CA 1
ATOM 712 C C . GLN A 1 88 ? 24.675 6.030 -41.010 1.00 82.56 88 GLN A C 1
ATOM 714 O O . GLN A 1 88 ? 25.299 5.786 -42.042 1.00 82.56 88 GLN A O 1
ATOM 719 N N . GLN A 1 89 ? 23.614 6.844 -41.003 1.00 80.62 89 GLN A N 1
ATOM 720 C CA . GLN A 1 89 ? 23.127 7.505 -42.215 1.00 80.62 89 GLN A CA 1
ATOM 721 C C . GLN A 1 89 ? 24.149 8.503 -42.787 1.00 80.62 89 GLN A C 1
ATOM 723 O O . GLN A 1 89 ? 24.304 8.570 -44.005 1.00 80.62 89 GLN A O 1
ATOM 728 N N . ILE A 1 90 ? 24.884 9.221 -41.930 1.00 79.19 90 ILE A N 1
ATOM 729 C CA . ILE A 1 90 ? 25.968 10.130 -42.342 1.00 79.19 90 ILE A CA 1
ATOM 730 C C . ILE A 1 90 ? 27.152 9.342 -42.926 1.00 79.19 90 ILE A C 1
ATOM 732 O O . ILE A 1 90 ? 27.624 9.674 -44.012 1.00 79.19 90 ILE A O 1
ATOM 736 N N . VAL A 1 91 ? 27.594 8.262 -42.268 1.00 73.94 91 VAL A N 1
ATOM 737 C CA . VAL A 1 91 ? 28.717 7.430 -42.754 1.00 73.94 91 VAL A CA 1
ATOM 738 C C . VAL A 1 91 ? 28.417 6.804 -44.125 1.00 73.94 91 VAL A C 1
ATOM 740 O O . VAL A 1 91 ? 29.292 6.742 -44.989 1.00 73.94 91 VAL A O 1
ATOM 743 N N . LEU A 1 92 ? 27.167 6.395 -44.367 1.00 61.88 92 LEU A N 1
ATOM 744 C CA . LEU A 1 92 ? 26.729 5.884 -45.671 1.00 61.88 92 LEU A CA 1
ATOM 745 C C . LEU A 1 92 ? 26.701 6.958 -46.773 1.00 61.88 92 LEU A C 1
ATOM 747 O O . LEU A 1 92 ? 26.825 6.610 -47.945 1.00 61.88 92 LEU A O 1
ATOM 751 N N . GLN A 1 93 ? 26.571 8.244 -46.429 1.00 57.00 93 GLN A N 1
ATOM 752 C CA . GLN A 1 93 ? 26.670 9.345 -47.396 1.00 57.00 93 GLN A CA 1
ATOM 753 C C . GLN A 1 93 ? 28.130 9.694 -47.722 1.00 57.00 93 GLN A C 1
ATOM 755 O O . GLN A 1 93 ? 28.446 9.947 -48.881 1.00 57.00 93 GLN A O 1
ATOM 760 N N . THR A 1 94 ? 29.046 9.625 -46.747 1.00 51.59 94 THR A N 1
ATOM 761 C CA . THR A 1 94 ? 30.466 9.978 -46.952 1.00 51.59 94 THR A CA 1
ATOM 762 C C . THR A 1 94 ? 31.256 9.014 -47.845 1.00 51.59 94 THR A C 1
ATOM 764 O O . THR A 1 94 ? 32.343 9.363 -48.289 1.00 51.59 94 THR A O 1
ATOM 767 N N . HIS A 1 95 ? 30.735 7.819 -48.143 1.00 42.53 95 HIS A N 1
ATOM 768 C CA . HIS A 1 95 ? 31.393 6.847 -49.031 1.00 42.53 95 HIS A CA 1
ATOM 769 C C . HIS A 1 95 ? 30.959 6.930 -50.507 1.00 42.53 95 HIS A C 1
ATOM 771 O O . HIS A 1 95 ? 31.372 6.088 -51.302 1.00 42.53 95 HIS A O 1
ATOM 777 N N . HIS A 1 96 ? 30.149 7.925 -50.891 1.00 38.28 96 HIS A N 1
ATOM 778 C CA . HIS A 1 96 ? 29.626 8.057 -52.258 1.00 38.28 96 HIS A CA 1
ATOM 779 C C . HIS A 1 96 ? 30.244 9.201 -53.093 1.00 38.28 96 HIS A C 1
ATOM 781 O O . HIS A 1 96 ? 29.787 9.428 -54.211 1.00 38.28 96 HIS A O 1
ATOM 787 N N . GLU A 1 97 ? 31.283 9.887 -52.593 1.00 40.59 97 GLU A N 1
ATOM 788 C CA . GLU A 1 97 ? 31.949 11.026 -53.267 1.00 40.59 97 GLU A CA 1
ATOM 789 C C . GLU A 1 97 ? 33.354 10.723 -53.849 1.00 40.59 97 GLU A C 1
ATOM 791 O O . GLU A 1 97 ? 34.086 11.648 -54.192 1.00 40.59 97 GLU A O 1
ATOM 796 N N . GLU A 1 98 ? 33.734 9.450 -54.030 1.00 41.25 98 GLU A N 1
ATOM 797 C CA . GLU A 1 98 ? 35.004 9.060 -54.688 1.00 41.25 98 GLU A CA 1
ATOM 798 C C . GLU A 1 98 ? 34.835 8.206 -55.969 1.00 41.25 98 GLU A C 1
ATOM 800 O O . GLU A 1 98 ? 35.611 7.286 -56.209 1.00 41.25 98 GLU A O 1
ATOM 805 N N . ASP A 1 99 ? 33.863 8.529 -56.836 1.00 44.19 99 ASP A N 1
ATOM 806 C CA . ASP A 1 99 ? 34.007 8.354 -58.300 1.00 44.19 99 ASP A CA 1
ATOM 807 C C . ASP A 1 99 ? 32.986 9.207 -59.091 1.00 44.19 99 ASP A C 1
ATOM 809 O O . ASP A 1 99 ? 31.871 9.444 -58.629 1.00 44.19 99 ASP A O 1
ATOM 813 N N . GLY A 1 100 ? 33.337 9.617 -60.315 1.00 39.66 100 GLY A N 1
ATOM 814 C CA . GLY A 1 100 ? 32.409 10.206 -61.294 1.00 39.66 100 GLY A CA 1
ATOM 815 C C . GLY A 1 100 ? 32.312 11.739 -61.296 1.00 39.66 100 GLY A C 1
ATOM 816 O O . GLY A 1 100 ? 31.539 12.349 -60.563 1.00 39.66 100 GLY A O 1
ATOM 817 N N . GLY A 1 101 ? 33.058 12.392 -62.193 1.00 38.84 101 GLY A N 1
ATOM 818 C CA . GLY A 1 101 ? 33.067 13.856 -62.315 1.00 38.84 101 GLY A CA 1
ATOM 819 C C . GLY A 1 101 ? 31.908 14.489 -63.110 1.00 38.84 101 GLY A C 1
ATOM 820 O O . GLY A 1 101 ? 31.117 13.825 -63.771 1.00 38.84 101 GLY A O 1
ATOM 821 N N . LEU A 1 102 ? 31.926 15.831 -63.138 1.00 47.16 102 LEU A N 1
ATOM 822 C CA . LEU A 1 102 ? 31.175 16.733 -64.035 1.00 47.16 102 LEU A CA 1
ATOM 823 C C . LEU A 1 102 ? 29.638 16.807 -63.875 1.00 47.16 102 LEU A C 1
ATOM 825 O O . LEU A 1 102 ? 28.888 16.317 -64.717 1.00 47.16 102 LEU A O 1
ATOM 829 N N . LYS A 1 103 ? 29.180 17.710 -62.993 1.00 41.31 103 LYS A N 1
ATOM 830 C CA . LYS A 1 103 ? 28.639 19.017 -63.449 1.00 41.31 103 LYS A CA 1
ATOM 831 C C . LYS A 1 103 ? 28.444 20.015 -62.305 1.00 41.31 103 LYS A C 1
ATOM 833 O O . LYS A 1 103 ? 27.681 19.795 -61.376 1.00 41.31 103 LYS A O 1
ATOM 838 N N . LYS A 1 104 ? 29.110 21.164 -62.431 1.00 50.38 104 LYS A N 1
ATOM 839 C CA . LYS A 1 104 ? 29.015 22.307 -61.520 1.00 50.38 104 LYS A CA 1
ATOM 840 C C . LYS A 1 104 ? 27.997 23.304 -62.074 1.00 50.38 104 LYS A C 1
ATOM 842 O O . LYS A 1 104 ? 28.267 23.904 -63.111 1.00 50.38 104 LYS A O 1
ATOM 847 N N . GLN A 1 105 ? 26.873 23.510 -61.392 1.00 45.97 105 GLN A N 1
ATOM 848 C CA . GLN A 1 105 ? 25.991 24.657 -61.634 1.00 45.97 105 GLN A CA 1
ATOM 849 C C . GLN A 1 105 ? 25.224 25.020 -60.356 1.00 45.97 105 GLN A C 1
ATOM 851 O O . GLN A 1 105 ? 24.367 24.274 -59.895 1.00 45.97 105 GLN A O 1
ATOM 856 N N . ASN A 1 106 ? 25.569 26.174 -59.780 1.00 40.34 106 ASN A N 1
ATOM 857 C CA . ASN A 1 106 ? 24.822 26.793 -58.686 1.00 40.34 106 ASN A CA 1
ATOM 858 C C . ASN A 1 106 ? 23.407 27.164 -59.154 1.00 40.34 106 ASN A C 1
ATOM 860 O 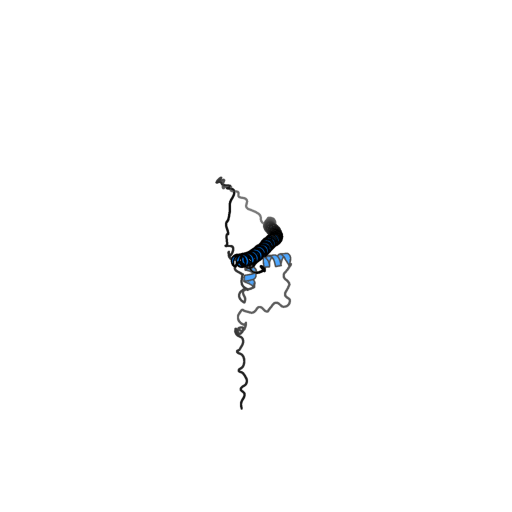O . ASN A 1 106 ? 23.257 27.626 -60.284 1.00 40.34 106 ASN A O 1
ATOM 864 N N . CYS A 1 107 ? 22.443 27.180 -58.231 1.00 35.00 107 CYS A N 1
ATOM 865 C CA . CYS A 1 107 ? 21.570 28.346 -58.076 1.00 35.00 107 CYS A CA 1
ATOM 866 C C . CYS A 1 107 ? 21.002 28.432 -56.649 1.00 35.00 107 CYS A C 1
ATOM 868 O O . CYS A 1 107 ? 20.732 27.415 -56.018 1.00 35.00 107 CYS A O 1
ATOM 870 N N . LEU A 1 108 ? 20.900 29.661 -56.140 1.00 41.62 108 LEU A N 1
ATOM 871 C CA . LEU A 1 108 ? 20.470 30.023 -54.781 1.00 41.62 108 LEU A CA 1
ATOM 872 C C . LEU A 1 108 ? 18.936 30.215 -54.693 1.00 41.62 108 LEU A C 1
ATOM 874 O O . LEU A 1 108 ? 18.286 30.298 -55.733 1.00 41.62 108 LEU A O 1
ATOM 878 N N . SER A 1 109 ? 18.435 30.393 -53.454 1.00 37.78 109 SER A N 1
ATOM 879 C CA . SER A 1 109 ? 17.036 30.590 -52.973 1.00 37.78 109 SER A CA 1
ATOM 880 C C . SER A 1 109 ? 16.377 29.299 -52.452 1.00 37.78 109 SER A C 1
ATOM 882 O O . SER A 1 109 ? 16.617 28.234 -52.997 1.00 37.78 109 SER A O 1
ATOM 884 N N . SER A 1 110 ? 15.549 29.273 -51.398 1.00 37.09 110 SER A N 1
ATOM 885 C CA . SER A 1 110 ? 14.686 30.290 -50.749 1.00 37.09 110 SER A CA 1
ATOM 886 C C . SER A 1 110 ? 14.324 29.795 -49.320 1.00 37.09 110 SER A C 1
ATOM 888 O O . SER A 1 110 ? 14.326 28.581 -49.140 1.00 37.09 110 SER A O 1
ATOM 890 N N . SER A 1 111 ? 13.922 30.550 -48.283 1.00 46.00 111 SER A N 1
ATOM 891 C CA . SER A 1 111 ? 13.901 31.987 -47.910 1.00 46.00 111 SER A CA 1
ATOM 892 C C . SER A 1 111 ? 13.530 32.069 -46.404 1.00 46.00 111 SER A C 1
ATOM 894 O O . SER A 1 111 ? 13.013 31.091 -45.865 1.00 46.00 111 SER A O 1
ATOM 896 N N . ASP A 1 112 ? 13.721 33.214 -45.733 1.00 49.25 112 ASP A N 1
ATOM 897 C CA . ASP A 1 112 ? 13.261 33.435 -44.348 1.00 49.25 112 ASP A CA 1
ATOM 898 C C . ASP A 1 112 ? 11.730 33.374 -44.195 1.00 49.25 112 ASP A C 1
ATOM 900 O O . ASP A 1 112 ? 10.982 33.731 -45.112 1.00 49.25 112 ASP A O 1
ATOM 904 N N . SER A 1 113 ? 11.264 32.973 -43.005 1.00 57.66 113 SER A N 1
ATOM 905 C CA . SER A 1 113 ? 9.880 33.132 -42.527 1.00 57.66 113 SER A CA 1
ATOM 906 C C . SER A 1 113 ? 9.818 33.063 -40.995 1.00 57.66 113 SER A C 1
ATOM 908 O O . SER A 1 113 ? 9.571 32.013 -40.406 1.00 57.66 113 SER A O 1
ATOM 910 N N . GLU A 1 114 ? 10.033 34.212 -40.355 1.00 59.06 114 GLU A N 1
ATOM 911 C CA . GLU A 1 114 ? 9.744 34.453 -38.936 1.00 59.06 114 GLU A CA 1
ATOM 912 C C . GLU A 1 114 ? 8.240 34.309 -38.642 1.00 59.06 114 GLU A C 1
ATOM 914 O O . GLU A 1 114 ? 7.421 34.978 -39.276 1.00 59.06 114 GLU A O 1
ATOM 919 N N . ALA A 1 115 ? 7.863 33.502 -37.644 1.00 36.31 115 ALA A N 1
ATOM 920 C CA . ALA A 1 115 ? 6.506 33.496 -37.085 1.00 36.31 115 ALA A CA 1
ATOM 921 C C . ALA A 1 115 ? 6.484 32.970 -35.637 1.00 36.31 115 ALA A C 1
ATOM 923 O O . ALA A 1 115 ? 6.179 31.807 -35.374 1.00 36.31 115 ALA A O 1
ATOM 924 N N . SER A 1 116 ? 6.776 33.849 -34.675 1.00 48.84 116 SER A N 1
ATOM 925 C CA . SER A 1 116 ? 6.480 33.591 -33.260 1.00 48.84 116 SER A CA 1
ATOM 926 C C . SER A 1 116 ? 4.973 33.625 -32.997 1.00 48.84 116 SER A C 1
ATOM 928 O O . SER A 1 116 ? 4.328 34.616 -33.332 1.00 48.84 116 SER A O 1
ATOM 930 N N . LEU A 1 117 ? 4.441 32.632 -32.277 1.00 44.94 117 LEU A N 1
ATOM 931 C CA . LEU A 1 117 ? 3.248 32.788 -31.435 1.00 44.94 117 LEU A CA 1
ATOM 932 C C . LEU A 1 117 ? 3.450 32.038 -30.107 1.00 44.94 117 LEU A C 1
ATOM 934 O O . LEU A 1 117 ? 3.841 30.874 -30.085 1.00 44.94 117 LEU A O 1
ATOM 938 N N . SER A 1 118 ? 3.205 32.745 -29.003 1.00 38.91 118 SER A N 1
ATOM 939 C CA . SER A 1 118 ? 3.280 32.276 -27.609 1.00 38.91 118 SER A CA 1
ATOM 940 C C . SER A 1 118 ? 2.379 31.045 -27.359 1.00 38.91 118 SER A C 1
ATOM 942 O O . SER A 1 118 ? 1.366 30.876 -28.024 1.00 38.91 118 SER A O 1
ATOM 944 N N . SER A 1 119 ? 2.620 30.191 -26.360 1.00 33.03 119 SER A N 1
ATOM 945 C CA . SER A 1 119 ? 2.647 30.607 -24.956 1.00 33.03 119 SER A CA 1
ATOM 946 C C . SER A 1 119 ? 3.105 29.504 -24.000 1.00 33.03 119 SER A C 1
ATOM 948 O O . SER A 1 119 ? 2.660 28.362 -24.101 1.00 33.03 119 SER A O 1
ATOM 950 N N . SER A 1 120 ? 3.896 29.885 -22.998 1.00 50.12 120 SER A N 1
ATOM 951 C CA . SER A 1 120 ? 4.022 29.123 -21.757 1.00 50.12 120 SER A CA 1
ATOM 952 C C . SER A 1 120 ? 2.839 29.455 -20.850 1.00 50.12 120 SER A C 1
ATOM 954 O O . SER A 1 120 ? 2.730 30.592 -20.392 1.00 50.12 120 SER A O 1
ATOM 956 N N . ILE A 1 121 ? 2.001 28.472 -20.512 1.00 39.59 121 ILE A N 1
ATOM 957 C CA . ILE A 1 121 ? 1.144 28.560 -19.322 1.00 39.59 121 ILE A CA 1
ATOM 958 C C . ILE A 1 121 ? 1.465 27.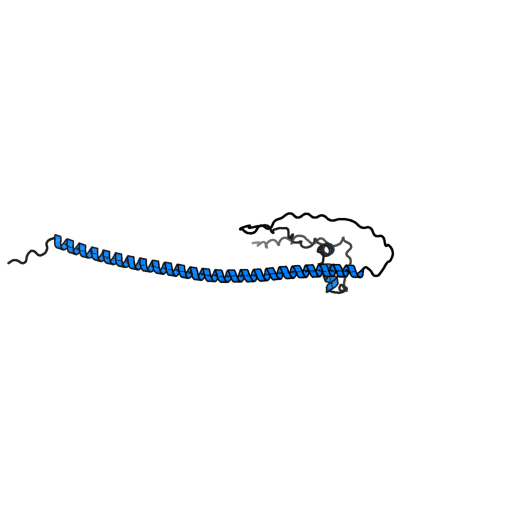392 -18.396 1.00 39.59 121 ILE A C 1
ATOM 960 O O . ILE A 1 121 ? 1.539 26.234 -18.797 1.00 39.59 121 ILE A O 1
ATOM 964 N N . SER A 1 122 ? 1.722 27.764 -17.147 1.00 40.22 122 SER A N 1
ATOM 965 C CA . SER A 1 122 ? 2.035 26.881 -16.035 1.00 40.22 122 SER A CA 1
ATOM 966 C C . SER A 1 122 ? 0.769 26.261 -15.447 1.00 40.22 122 SER A C 1
ATOM 968 O O . SER A 1 122 ? -0.279 26.900 -15.434 1.00 40.22 122 SER A O 1
ATOM 970 N N . SER A 1 123 ? 0.963 25.113 -14.794 1.00 37.16 123 SER A N 1
ATOM 971 C CA . SER A 1 123 ? 0.110 24.572 -13.734 1.00 37.16 123 SER A CA 1
ATOM 972 C C . SER A 1 123 ? -1.214 23.923 -14.141 1.00 37.16 123 SER A C 1
ATOM 974 O O . SER A 1 123 ? -2.062 24.520 -14.793 1.00 37.16 123 SER A O 1
ATOM 976 N N . GLY A 1 124 ? -1.445 22.746 -13.554 1.00 32.44 124 GLY A N 1
ATOM 977 C CA . GLY A 1 124 ? -2.772 22.422 -13.044 1.00 32.44 124 GLY A CA 1
ATOM 978 C C . GLY A 1 124 ? -3.510 21.267 -13.710 1.00 32.44 124 GLY A C 1
ATOM 979 O O . GLY A 1 124 ? -4.378 21.500 -14.535 1.00 32.44 124 GLY A O 1
ATOM 980 N N . LEU A 1 125 ? -3.321 20.088 -13.103 1.00 35.41 125 LEU A N 1
ATOM 981 C CA . LEU A 1 125 ? -4.414 19.188 -12.705 1.00 35.41 125 LEU A CA 1
ATOM 982 C C . LEU A 1 125 ? -5.047 18.283 -13.795 1.00 35.41 125 LEU A C 1
ATOM 984 O O . LEU A 1 125 ? -5.340 18.723 -14.890 1.00 35.41 125 LEU A O 1
ATOM 988 N N . TYR A 1 126 ? -5.237 17.006 -13.424 1.00 50.22 126 TYR A N 1
ATOM 989 C CA . TYR A 1 126 ? -5.862 15.879 -14.151 1.00 50.22 126 TYR A CA 1
ATOM 990 C C . TYR A 1 126 ? -5.945 15.941 -15.697 1.00 50.22 126 TYR A C 1
ATOM 992 O O . TYR A 1 126 ? -6.748 16.656 -16.274 1.00 50.22 126 TYR A O 1
ATOM 1000 N N . GLU A 1 127 ? -5.286 14.999 -16.379 1.00 29.59 127 GLU A N 1
ATOM 1001 C CA . GLU A 1 127 ? -5.897 14.391 -17.568 1.00 29.59 127 GLU A CA 1
ATOM 1002 C C . GLU A 1 127 ? -5.533 12.905 -17.648 1.00 29.59 127 GLU A C 1
ATOM 1004 O O . GLU A 1 127 ? -4.397 12.509 -17.912 1.00 29.59 127 GLU A O 1
ATOM 1009 N N . TYR A 1 128 ? -6.526 12.067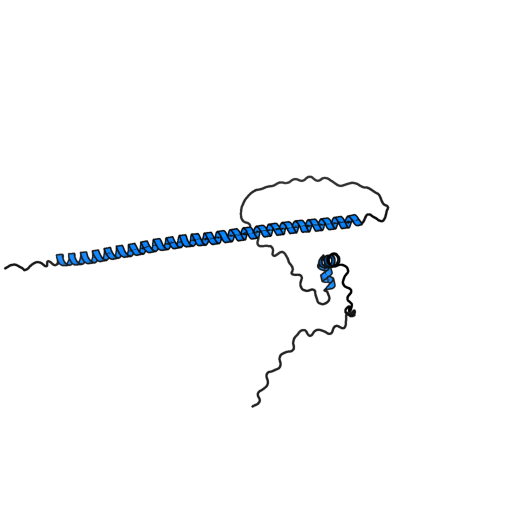 -17.361 1.00 44.50 128 TYR A N 1
ATOM 1010 C CA . TYR A 1 128 ? -6.475 10.631 -17.596 1.00 44.50 128 TYR A CA 1
ATOM 1011 C C . TYR A 1 128 ? -6.707 10.398 -19.092 1.00 44.50 128 TYR A C 1
ATOM 1013 O O . TYR A 1 128 ? -7.846 10.396 -19.552 1.00 44.50 128 TYR A O 1
ATOM 1021 N N . CYS A 1 129 ? -5.627 10.239 -19.861 1.00 34.62 129 CYS A N 1
ATOM 1022 C CA . CYS A 1 129 ? -5.715 9.909 -21.282 1.00 34.62 129 CYS A CA 1
ATOM 1023 C C . CYS A 1 129 ? -5.539 8.398 -21.497 1.00 34.62 129 CYS A C 1
ATOM 1025 O O . CYS A 1 129 ? -4.454 7.893 -21.798 1.00 34.62 129 CYS A O 1
ATOM 1027 N N . GLU A 1 130 ? -6.639 7.671 -21.324 1.00 45.78 130 GLU A N 1
ATOM 1028 C CA . GLU A 1 130 ? -6.794 6.270 -21.715 1.00 45.78 130 GLU A CA 1
ATOM 1029 C C . GLU A 1 130 ? -6.880 6.144 -23.253 1.00 45.78 130 GLU A C 1
ATOM 1031 O O . GLU A 1 130 ? -7.949 5.903 -23.801 1.00 45.78 130 GLU A O 1
ATOM 1036 N N . ASP A 1 131 ? -5.767 6.329 -23.979 1.00 39.59 131 ASP A N 1
ATOM 1037 C CA . ASP A 1 131 ? -5.667 5.922 -25.398 1.00 39.59 131 ASP A CA 1
ATOM 1038 C C . ASP A 1 131 ? -4.219 5.757 -25.911 1.00 39.59 131 ASP A C 1
ATOM 1040 O O . ASP A 1 131 ? -3.706 6.541 -26.722 1.00 39.59 131 ASP A O 1
ATOM 1044 N N . VAL A 1 132 ? -3.569 4.657 -25.513 1.00 45.25 132 VAL A N 1
ATOM 1045 C CA . VAL A 1 132 ? -2.467 4.064 -26.301 1.00 45.25 132 VAL A CA 1
ATOM 1046 C C . VAL A 1 132 ? -2.805 2.622 -26.714 1.00 45.25 132 VAL A C 1
ATOM 1048 O O . VAL A 1 132 ? -1.950 1.743 -26.770 1.00 45.25 132 VAL A O 1
ATOM 1051 N N . GLU A 1 133 ? -4.052 2.406 -27.149 1.00 45.34 133 GLU A N 1
ATOM 1052 C CA . GLU A 1 133 ? -4.417 1.315 -28.077 1.00 45.34 133 GLU A CA 1
ATOM 1053 C C . GLU A 1 133 ? -4.148 1.741 -29.547 1.00 45.34 133 GLU A C 1
ATOM 1055 O O . GLU A 1 133 ? -4.726 1.247 -30.519 1.00 45.34 133 GLU A O 1
ATOM 1060 N N . ARG A 1 134 ? -3.188 2.658 -29.767 1.00 41.97 134 ARG A N 1
ATOM 1061 C CA . ARG A 1 134 ? -2.705 3.018 -31.110 1.00 41.97 134 ARG A CA 1
ATOM 1062 C C . ARG A 1 134 ? -1.808 1.930 -31.699 1.00 41.97 134 ARG A C 1
ATOM 1064 O O . ARG A 1 134 ? -0.592 2.059 -31.811 1.00 41.97 134 ARG A O 1
ATOM 1071 N N . LYS A 1 135 ? -2.469 0.898 -32.225 1.00 45.12 135 LYS A N 1
ATOM 1072 C CA . LYS A 1 135 ? -2.039 0.137 -33.410 1.00 45.12 135 LYS A CA 1
ATOM 1073 C C . LYS A 1 135 ? -0.627 -0.461 -33.351 1.00 45.12 135 LYS A C 1
ATOM 1075 O O . LYS A 1 135 ? 0.047 -0.533 -34.383 1.00 45.12 135 LYS A O 1
ATOM 1080 N N . LYS A 1 136 ? -0.251 -1.107 -32.243 1.00 44.03 136 LYS A N 1
ATOM 1081 C CA . LYS A 1 136 ? 0.618 -2.293 -32.363 1.00 44.03 136 LYS A CA 1
ATOM 1082 C C . LYS A 1 136 ? -0.202 -3.436 -32.966 1.00 44.03 136 LYS A C 1
ATOM 1084 O O . LYS A 1 136 ? -0.553 -4.396 -32.286 1.00 44.03 136 LYS A O 1
ATOM 1089 N N . LYS A 1 137 ? -0.489 -3.340 -34.277 1.00 48.62 137 LYS A N 1
ATOM 1090 C CA . LYS A 1 137 ? -0.897 -4.496 -35.083 1.00 48.62 137 LYS A CA 1
ATOM 1091 C C . LYS A 1 137 ? 0.173 -5.557 -34.856 1.00 48.62 137 LYS A C 1
ATOM 1093 O O . LYS A 1 137 ? 1.281 -5.421 -35.377 1.00 48.62 137 LYS A O 1
ATOM 1098 N N . LYS A 1 138 ? -0.141 -6.583 -34.059 1.00 50.00 138 LYS A N 1
ATOM 1099 C CA . LYS A 1 138 ? 0.693 -7.778 -33.930 1.00 50.00 138 LYS A CA 1
ATOM 1100 C C . LYS A 1 138 ? 0.844 -8.315 -35.349 1.00 50.00 138 LYS A C 1
ATOM 1102 O O . LYS A 1 138 ? -0.127 -8.812 -35.915 1.00 50.00 138 LYS A O 1
ATOM 1107 N N . LYS A 1 139 ? 2.018 -8.106 -35.955 1.00 58.88 139 LYS A N 1
ATOM 1108 C CA . LYS A 1 139 ? 2.332 -8.626 -37.286 1.00 58.88 139 LYS A CA 1
ATOM 1109 C C . LYS A 1 139 ? 2.197 -10.141 -37.145 1.00 58.88 139 LYS A C 1
ATOM 1111 O O . LYS A 1 139 ? 2.961 -10.739 -36.391 1.00 58.88 139 LYS A O 1
ATOM 1116 N N . GLY A 1 140 ? 1.150 -10.720 -37.733 1.00 67.69 140 GLY A N 1
ATOM 1117 C CA . GLY A 1 140 ? 0.879 -12.150 -37.599 1.00 67.69 140 GLY A CA 1
ATOM 1118 C C . GLY A 1 140 ? 2.037 -12.974 -38.156 1.00 67.69 140 GLY A C 1
ATOM 1119 O O . GLY A 1 140 ? 2.907 -12.436 -38.846 1.00 67.69 140 GLY A O 1
ATOM 1120 N N . LEU A 1 141 ? 2.036 -14.287 -37.898 1.00 69.56 141 LEU A N 1
ATOM 1121 C CA . LEU A 1 141 ? 2.926 -1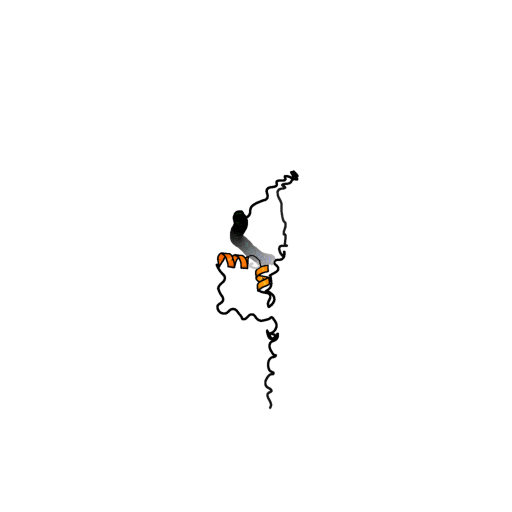5.171 -38.650 1.00 69.56 141 LEU A CA 1
ATOM 1122 C C . LEU A 1 141 ? 2.714 -14.911 -40.153 1.00 69.56 141 LEU A C 1
ATOM 1124 O O . LEU A 1 141 ? 1.563 -14.770 -40.581 1.00 69.56 141 LEU A O 1
ATOM 1128 N N . PRO A 1 142 ? 3.793 -14.829 -40.949 1.00 72.44 142 PRO A N 1
ATOM 1129 C CA . PRO A 1 142 ? 3.666 -14.591 -42.374 1.00 72.44 142 PRO A CA 1
ATOM 1130 C C . PRO A 1 142 ? 2.836 -15.700 -43.016 1.00 72.44 142 PRO A C 1
ATOM 1132 O O . PRO A 1 142 ? 2.960 -16.874 -42.657 1.00 72.44 142 PRO A O 1
ATOM 1135 N N . GLU A 1 143 ? 2.000 -15.326 -43.984 1.00 81.38 143 GLU A N 1
ATOM 1136 C CA . GLU A 1 143 ? 1.213 -16.288 -44.754 1.00 81.38 143 GLU A CA 1
ATOM 1137 C C . GLU A 1 143 ? 2.122 -17.382 -45.336 1.00 81.38 143 GLU A C 1
ATOM 1139 O O . GLU A 1 143 ? 3.255 -17.108 -45.754 1.00 81.38 143 GLU A O 1
ATOM 1144 N N . LYS A 1 144 ? 1.628 -18.628 -45.374 1.00 69.56 144 LYS A N 1
ATOM 1145 C CA . LYS A 1 144 ? 2.394 -19.781 -45.871 1.00 69.56 144 LYS A CA 1
ATOM 1146 C C . LYS A 1 144 ? 2.978 -19.463 -47.257 1.00 69.56 144 LYS A C 1
ATOM 1148 O O . LYS A 1 144 ? 2.249 -19.092 -48.170 1.00 69.56 144 LYS A O 1
ATOM 1153 N N . GLY A 1 145 ? 4.301 -19.577 -47.391 1.00 71.62 145 GLY A N 1
ATOM 1154 C CA . GLY A 1 145 ? 5.037 -19.263 -48.624 1.00 71.62 145 GLY A CA 1
ATOM 1155 C C . GLY A 1 145 ? 5.476 -17.799 -48.807 1.00 71.62 145 GLY A C 1
ATOM 1156 O O . GLY A 1 145 ? 6.268 -17.530 -49.702 1.00 71.62 145 GLY A O 1
ATOM 1157 N N . LYS A 1 146 ? 5.050 -16.848 -47.959 1.00 79.75 146 LYS A N 1
ATOM 1158 C CA . LYS A 1 146 ? 5.418 -15.415 -48.066 1.00 79.75 146 LYS A CA 1
ATOM 1159 C C . LYS A 1 146 ? 6.486 -14.951 -47.064 1.00 79.75 146 LYS A C 1
ATOM 1161 O O . LYS A 1 146 ? 6.708 -13.749 -46.926 1.00 79.75 146 LYS A O 1
ATOM 1166 N N . LEU A 1 147 ? 7.178 -15.884 -46.400 1.00 77.44 147 LEU A N 1
ATOM 1167 C CA . LEU A 1 147 ? 8.196 -15.596 -45.378 1.00 77.44 147 LEU A CA 1
ATOM 1168 C C . LEU A 1 147 ? 9.261 -14.600 -45.862 1.00 77.44 147 LEU A C 1
ATOM 1170 O O . LEU A 1 147 ? 9.492 -13.605 -45.187 1.00 77.44 147 LEU A O 1
ATOM 1174 N N . LEU A 1 148 ? 9.864 -14.816 -47.038 1.00 73.88 148 LEU A N 1
ATOM 1175 C CA . LEU A 1 148 ? 10.923 -13.937 -47.551 1.00 73.88 148 LEU A CA 1
ATOM 1176 C C . LEU A 1 148 ? 10.430 -12.496 -47.763 1.00 73.88 148 LEU A C 1
ATOM 1178 O O . LEU A 1 148 ? 11.094 -11.554 -47.338 1.00 73.88 148 LEU A O 1
ATOM 1182 N N . LYS A 1 149 ? 9.236 -12.321 -48.349 1.00 77.12 149 LYS A N 1
ATOM 1183 C CA . LYS A 1 149 ? 8.627 -10.993 -48.513 1.00 77.12 149 LYS A CA 1
ATOM 1184 C C . LYS A 1 149 ? 8.381 -10.336 -47.155 1.00 77.12 149 LYS A C 1
ATOM 1186 O O . LYS A 1 149 ? 8.748 -9.183 -46.977 1.00 77.12 149 LYS A O 1
ATOM 1191 N N . ALA A 1 150 ? 7.821 -11.073 -46.198 1.00 81.38 150 ALA A N 1
ATOM 1192 C CA . ALA A 1 150 ? 7.562 -10.559 -44.858 1.00 81.38 150 ALA A CA 1
ATOM 1193 C C . ALA A 1 150 ? 8.845 -10.221 -44.077 1.00 81.38 150 ALA A C 1
ATOM 1195 O O . ALA A 1 150 ? 8.830 -9.282 -43.292 1.00 81.38 150 ALA A O 1
ATOM 1196 N N . VAL A 1 151 ? 9.951 -10.939 -44.298 1.00 73.62 151 VAL A N 1
ATOM 1197 C CA . VAL A 1 151 ? 11.265 -10.639 -43.697 1.00 73.62 151 VAL A CA 1
ATOM 1198 C C . VAL A 1 151 ? 11.866 -9.359 -44.284 1.00 73.62 151 VAL A C 1
ATOM 1200 O O . VAL A 1 151 ? 12.374 -8.538 -43.527 1.00 73.62 151 VAL A O 1
ATOM 1203 N N . ILE A 1 152 ? 11.755 -9.152 -45.600 1.00 70.44 152 ILE A N 1
ATOM 1204 C CA . ILE A 1 152 ? 12.181 -7.908 -46.265 1.00 70.44 152 ILE A CA 1
ATOM 1205 C C . ILE A 1 152 ? 11.297 -6.727 -45.814 1.00 70.44 152 ILE A C 1
ATOM 1207 O O . ILE A 1 152 ? 11.799 -5.667 -45.454 1.00 70.44 152 ILE A O 1
ATOM 1211 N N . GLU A 1 153 ? 9.976 -6.919 -45.768 1.00 72.44 153 GLU A N 1
ATOM 1212 C CA . GLU A 1 153 ? 8.985 -5.904 -45.371 1.00 72.44 153 GLU A CA 1
ATOM 1213 C C . GLU A 1 153 ? 8.995 -5.607 -43.855 1.00 72.44 153 GLU A C 1
ATOM 1215 O O . GLU A 1 153 ? 8.609 -4.522 -43.421 1.00 72.44 153 GLU A O 1
ATOM 1220 N N . ALA A 1 154 ? 9.488 -6.534 -43.024 1.00 73.56 154 ALA A N 1
ATOM 1221 C CA . ALA A 1 154 ? 9.708 -6.298 -41.597 1.00 73.56 154 ALA A CA 1
ATOM 1222 C C . ALA A 1 154 ? 10.811 -5.260 -41.319 1.00 73.56 154 ALA A C 1
ATOM 1224 O O . ALA A 1 154 ? 10.855 -4.731 -40.205 1.00 73.56 154 ALA A O 1
ATOM 1225 N N . GLY A 1 155 ? 11.644 -4.943 -42.316 1.00 69.69 155 GLY A N 1
ATOM 1226 C CA . GLY A 1 155 ? 12.646 -3.885 -42.270 1.00 69.69 155 GLY A CA 1
ATOM 1227 C C . GLY A 1 155 ? 14.009 -4.370 -41.761 1.00 69.69 155 GLY A C 1
ATOM 1228 O O . GLY A 1 155 ? 14.501 -5.398 -42.231 1.00 69.69 155 GLY A O 1
ATOM 1229 N N . PRO A 1 156 ? 14.657 -3.646 -40.828 1.00 65.50 156 PRO A N 1
ATOM 1230 C CA . PRO A 1 156 ? 16.098 -3.750 -40.592 1.00 65.50 156 PRO A CA 1
ATOM 1231 C C . PRO A 1 156 ? 16.603 -5.122 -40.132 1.00 65.50 156 PRO A C 1
ATOM 1233 O O . PRO A 1 156 ? 17.797 -5.347 -40.228 1.00 65.50 156 PRO A O 1
ATOM 1236 N N . LEU A 1 157 ? 15.754 -6.069 -39.712 1.00 66.94 157 LEU A N 1
ATOM 1237 C CA . LEU A 1 157 ? 16.188 -7.405 -39.278 1.00 66.94 157 LEU A CA 1
ATOM 1238 C C . LEU A 1 157 ? 17.091 -8.117 -40.306 1.00 66.94 157 LEU A C 1
ATOM 1240 O O . LEU A 1 157 ? 18.114 -8.679 -39.923 1.00 66.94 157 LEU A O 1
ATOM 1244 N N . LEU A 1 158 ? 16.752 -8.070 -41.601 1.00 65.56 158 LEU A N 1
ATOM 1245 C CA . LEU A 1 158 ? 17.580 -8.685 -42.647 1.00 65.56 158 LEU A CA 1
ATOM 1246 C C . LEU A 1 158 ? 18.902 -7.923 -42.843 1.00 65.56 158 LEU A C 1
ATOM 1248 O O . LEU A 1 158 ? 19.958 -8.539 -42.946 1.00 65.56 158 LEU A O 1
ATOM 1252 N N . GLN A 1 159 ? 18.847 -6.588 -42.837 1.00 65.62 159 GLN A N 1
ATOM 1253 C CA . GLN A 1 159 ? 20.015 -5.712 -42.971 1.00 65.62 159 GLN A CA 1
ATOM 1254 C C . GLN A 1 159 ? 20.985 -5.890 -41.788 1.00 65.62 159 GLN A C 1
ATOM 1256 O O . GLN A 1 159 ? 22.185 -6.044 -41.982 1.00 65.62 159 GLN A O 1
ATOM 1261 N N . THR A 1 160 ? 20.465 -5.930 -40.560 1.00 66.44 160 THR A N 1
ATOM 1262 C CA . THR A 1 160 ? 21.224 -6.142 -39.324 1.00 66.44 160 THR A CA 1
ATOM 1263 C C . THR A 1 160 ? 21.827 -7.541 -39.274 1.00 66.44 160 THR A C 1
ATOM 1265 O O . THR A 1 160 ? 22.976 -7.667 -38.871 1.00 66.44 160 THR A O 1
ATOM 1268 N N . LEU A 1 161 ? 21.123 -8.585 -39.731 1.00 62.75 161 LEU A N 1
ATOM 1269 C CA . LEU A 1 161 ? 21.709 -9.927 -39.850 1.00 62.75 161 LEU A CA 1
ATOM 1270 C C . LEU A 1 161 ? 22.853 -9.973 -40.876 1.00 62.75 161 LEU A C 1
ATOM 1272 O O . LEU A 1 161 ? 23.856 -10.629 -40.617 1.00 62.75 161 LEU A O 1
ATOM 1276 N N . LEU A 1 162 ? 22.742 -9.249 -41.995 1.00 66.12 162 LEU A N 1
ATOM 1277 C CA . LEU A 1 162 ? 23.811 -9.136 -42.998 1.00 66.12 162 LEU A CA 1
ATOM 1278 C C . LEU A 1 162 ? 25.029 -8.343 -42.492 1.00 66.12 162 LEU A C 1
ATOM 1280 O O . LEU A 1 162 ? 26.159 -8.682 -42.829 1.00 66.12 162 LEU A O 1
A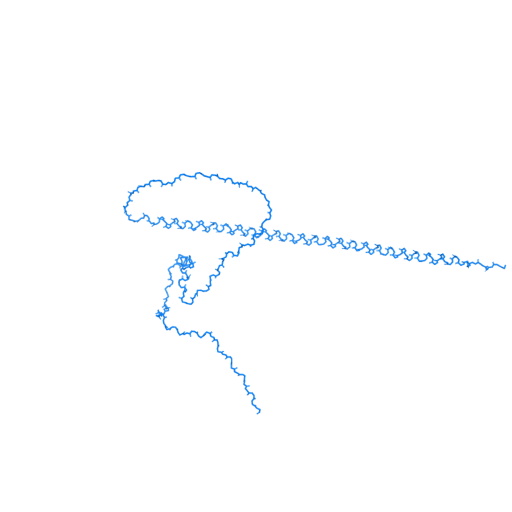TOM 1284 N N . ILE A 1 163 ? 24.812 -7.300 -41.685 1.00 68.81 163 ILE A N 1
ATOM 1285 C CA . ILE A 1 163 ? 25.884 -6.442 -41.150 1.00 68.81 163 ILE A CA 1
ATOM 1286 C C . ILE A 1 163 ? 26.563 -7.080 -39.927 1.00 68.81 163 ILE A C 1
ATOM 1288 O O . ILE A 1 163 ? 27.786 -7.067 -39.831 1.00 68.81 163 ILE A O 1
ATOM 1292 N N . ALA A 1 164 ? 25.793 -7.651 -38.997 1.00 65.50 164 ALA A N 1
ATOM 1293 C CA . ALA A 1 164 ? 26.309 -8.203 -37.740 1.00 65.50 164 ALA A CA 1
ATOM 1294 C C . ALA A 1 164 ? 26.686 -9.694 -37.819 1.00 65.50 164 ALA A C 1
ATOM 1296 O O . ALA A 1 164 ? 27.490 -10.160 -37.015 1.00 65.50 164 ALA A O 1
ATOM 1297 N N . GLY A 1 165 ? 26.102 -10.454 -38.753 1.00 64.75 165 GLY A N 1
ATOM 1298 C CA . GLY A 1 165 ? 26.310 -11.902 -38.890 1.00 64.75 165 GLY A CA 1
ATOM 1299 C C . GLY A 1 165 ? 27.400 -12.317 -39.884 1.00 64.75 165 GLY A C 1
ATOM 1300 O O . GLY A 1 165 ? 27.731 -13.500 -39.949 1.00 64.75 165 GLY A O 1
ATOM 1301 N N . GLY A 1 166 ? 27.959 -11.376 -40.651 1.00 65.19 166 GLY A N 1
ATOM 1302 C CA . GLY A 1 166 ? 28.883 -11.675 -41.748 1.00 65.19 166 GLY A CA 1
ATOM 1303 C C . GLY A 1 166 ? 28.176 -12.235 -42.997 1.00 65.19 166 GLY A C 1
ATOM 1304 O O . GLY A 1 166 ? 26.953 -12.123 -43.124 1.00 65.19 166 GLY A O 1
ATOM 1305 N N . PRO A 1 167 ? 28.919 -12.819 -43.959 1.00 63.09 167 PRO A N 1
ATOM 1306 C CA . PRO A 1 167 ? 28.314 -13.408 -45.150 1.00 63.09 167 PRO A CA 1
ATOM 1307 C C . PRO A 1 167 ? 27.348 -14.533 -44.761 1.00 63.09 167 PRO A C 1
ATOM 1309 O O . PRO A 1 167 ? 27.681 -15.388 -43.939 1.00 63.09 167 PRO A O 1
ATOM 1312 N N . LEU A 1 168 ? 26.158 -14.540 -45.376 1.00 65.75 168 LEU A N 1
ATOM 1313 C CA . LEU A 1 168 ? 25.126 -15.552 -45.125 1.00 65.75 168 LEU A CA 1
ATOM 1314 C C . LEU A 1 168 ? 25.722 -16.969 -45.208 1.00 65.75 168 LEU A C 1
ATOM 1316 O O . LEU A 1 168 ? 26.474 -17.251 -46.148 1.00 65.75 168 LEU A O 1
ATOM 1320 N N . PRO A 1 169 ? 25.374 -17.876 -44.275 1.00 65.88 169 PRO A N 1
ATOM 1321 C CA . PRO A 1 169 ? 25.918 -19.225 -44.279 1.00 65.88 169 PRO A CA 1
ATOM 1322 C C . PRO A 1 169 ? 25.582 -19.911 -45.604 1.00 65.88 169 PRO A C 1
ATOM 1324 O O . PRO A 1 169 ? 24.420 -19.950 -46.011 1.00 65.88 169 PRO A O 1
ATOM 1327 N N . GLN A 1 170 ? 26.588 -20.475 -46.277 1.00 70.25 170 GLN A N 1
ATOM 1328 C CA . GLN A 1 170 ? 26.351 -21.296 -47.460 1.00 70.25 170 GLN A CA 1
ATOM 1329 C C . GLN A 1 170 ? 25.618 -22.571 -47.037 1.00 70.25 170 GLN A C 1
ATOM 1331 O O . GLN A 1 170 ? 26.198 -23.474 -46.432 1.00 70.25 170 GLN A O 1
ATOM 1336 N N . TRP A 1 171 ? 24.322 -22.641 -47.344 1.00 67.38 171 TRP A N 1
ATOM 1337 C CA . TRP A 1 171 ? 23.526 -23.845 -47.135 1.00 67.38 171 TRP A CA 1
ATOM 1338 C C . TRP A 1 171 ? 24.085 -24.963 -48.017 1.00 67.38 171 TRP A C 1
ATOM 1340 O O . TRP A 1 171 ? 23.958 -24.909 -49.236 1.00 67.38 171 TRP A O 1
ATOM 1350 N N . GLN A 1 172 ? 24.688 -25.981 -47.401 1.00 73.06 172 GLN A N 1
ATOM 1351 C CA . GLN A 1 172 ? 25.267 -27.123 -48.126 1.00 73.06 172 GLN A CA 1
ATOM 1352 C C . GLN A 1 172 ? 24.196 -28.055 -48.719 1.00 73.06 172 GLN A C 1
ATOM 1354 O O . GLN A 1 172 ? 24.466 -28.794 -49.659 1.00 73.06 172 GLN A O 1
ATOM 1359 N N . HIS A 1 173 ? 22.964 -27.967 -48.211 1.00 64.69 173 HIS A N 1
ATOM 1360 C CA . HIS A 1 173 ? 21.777 -28.608 -48.772 1.00 64.69 173 HIS A CA 1
ATOM 1361 C C . HIS A 1 173 ? 20.667 -27.553 -48.898 1.00 64.69 173 HIS A C 1
ATOM 1363 O O . HIS A 1 173 ? 19.780 -27.493 -48.040 1.00 64.69 173 HIS A O 1
ATOM 1369 N N . PRO A 1 174 ? 20.724 -26.655 -49.901 1.00 71.62 174 PRO A N 1
ATOM 1370 C CA . PRO A 1 174 ? 19.613 -25.748 -50.144 1.00 71.62 174 PRO A CA 1
ATOM 1371 C C . PRO A 1 174 ? 18.380 -26.600 -50.492 1.00 71.62 174 PRO A C 1
ATOM 1373 O O . PRO A 1 174 ? 18.519 -27.568 -51.247 1.00 71.62 174 PRO A O 1
ATOM 1376 N N . PRO A 1 175 ? 17.181 -26.288 -49.964 1.00 57.72 175 PRO A N 1
ATOM 1377 C CA . PRO A 1 175 ? 15.969 -26.979 -50.378 1.00 57.72 175 PRO A CA 1
ATOM 1378 C C . PRO A 1 175 ? 15.862 -26.909 -51.907 1.00 57.72 175 PRO A C 1
ATOM 1380 O O . PRO A 1 175 ? 16.056 -25.818 -52.459 1.00 57.72 175 PRO A O 1
ATOM 1383 N N . PRO A 1 176 ? 15.597 -28.030 -52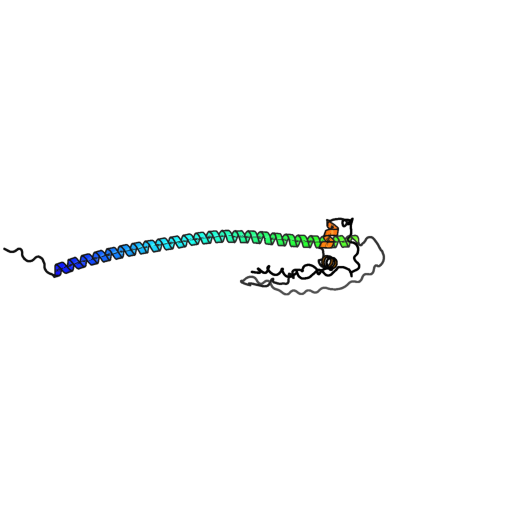.606 1.00 64.88 176 PRO A N 1
ATOM 1384 C CA . PRO A 1 176 ? 15.465 -28.006 -54.055 1.00 64.88 176 PRO A CA 1
ATOM 1385 C C . PRO A 1 176 ? 14.408 -26.971 -54.438 1.00 64.88 176 PRO A C 1
ATOM 1387 O O . PRO A 1 176 ? 13.376 -26.864 -53.772 1.00 64.88 176 PRO A O 1
ATOM 1390 N N . LEU A 1 177 ? 14.685 -26.182 -55.479 1.00 57.00 177 LEU A N 1
ATOM 1391 C CA . LEU A 1 177 ? 13.812 -25.093 -55.915 1.00 57.00 177 LEU A CA 1
ATOM 1392 C C . LEU A 1 177 ? 12.493 -25.666 -56.441 1.00 57.00 177 LEU A C 1
ATOM 1394 O O . LEU A 1 177 ? 12.354 -25.930 -57.633 1.00 57.00 177 LEU A O 1
ATOM 1398 N N . LEU A 1 178 ? 11.530 -25.862 -55.538 1.00 50.72 178 LEU A N 1
ATOM 1399 C CA . LEU A 1 178 ? 10.197 -26.332 -55.874 1.00 50.72 178 LEU A CA 1
ATOM 1400 C C . LEU A 1 178 ? 9.533 -25.306 -56.792 1.00 50.72 178 LEU A C 1
ATOM 1402 O O . LEU A 1 178 ? 9.087 -24.241 -56.359 1.00 50.72 178 LEU A O 1
ATOM 1406 N N . HIS A 1 179 ? 9.452 -25.652 -58.075 1.00 55.72 179 HIS A N 1
ATOM 1407 C CA . HIS A 1 179 ? 8.506 -25.042 -58.997 1.00 55.72 179 HIS A CA 1
ATOM 1408 C C . HIS A 1 179 ? 7.116 -25.134 -58.343 1.00 55.72 179 HIS A C 1
ATOM 1410 O O . HIS A 1 179 ? 6.761 -26.174 -57.793 1.00 55.72 179 HIS A O 1
ATOM 1416 N N . PHE A 1 180 ? 6.373 -24.027 -58.337 1.00 53.06 180 PHE A N 1
ATOM 1417 C CA . PHE A 1 180 ? 5.401 -23.651 -57.291 1.00 53.06 180 PHE A CA 1
ATOM 1418 C C . PHE A 1 180 ? 4.113 -24.510 -57.152 1.00 53.06 180 PHE A C 1
ATOM 1420 O O . PHE A 1 180 ? 3.123 -24.023 -56.609 1.00 53.06 180 PHE A O 1
ATOM 1427 N N . ILE A 1 181 ? 4.083 -25.740 -57.675 1.00 52.28 181 ILE A N 1
ATOM 1428 C CA . ILE A 1 181 ? 2.857 -26.495 -57.985 1.00 52.28 181 ILE A CA 1
ATOM 1429 C C . ILE A 1 181 ? 2.720 -27.814 -57.194 1.00 52.28 181 ILE A C 1
ATOM 1431 O O . ILE A 1 181 ? 1.609 -28.122 -56.771 1.00 52.28 181 ILE A O 1
ATOM 1435 N N . ASP A 1 182 ? 3.803 -28.544 -56.892 1.00 52.34 182 ASP A N 1
ATOM 1436 C CA . ASP A 1 182 ? 3.716 -29.905 -56.315 1.00 52.34 182 ASP A CA 1
ATOM 1437 C C . ASP A 1 182 ? 4.009 -29.989 -54.801 1.00 52.34 182 ASP A C 1
ATOM 1439 O O . ASP A 1 182 ? 4.724 -30.872 -54.325 1.00 52.34 182 ASP A O 1
ATOM 1443 N N . ILE A 1 183 ? 3.423 -29.083 -54.009 1.00 50.56 183 ILE A N 1
ATOM 1444 C CA . ILE A 1 183 ? 3.252 -29.324 -52.565 1.00 50.56 183 ILE A CA 1
ATOM 1445 C C . ILE A 1 183 ? 1.862 -29.949 -52.376 1.00 50.56 183 ILE A C 1
ATOM 1447 O O . ILE A 1 183 ? 0.869 -29.233 -52.538 1.00 50.56 183 ILE A O 1
ATOM 1451 N N . PRO A 1 184 ? 1.745 -31.248 -52.030 1.00 55.06 184 PRO A N 1
ATOM 1452 C CA . PRO A 1 184 ? 0.441 -31.866 -51.820 1.00 55.06 184 PRO A CA 1
ATOM 1453 C C . PRO A 1 184 ? -0.312 -31.149 -50.686 1.00 55.06 184 PRO A C 1
ATOM 1455 O O . PRO A 1 184 ? 0.308 -30.734 -49.699 1.00 55.06 184 PRO A O 1
ATOM 1458 N N . PRO A 1 185 ? -1.641 -30.975 -50.799 1.00 59.72 185 PRO A N 1
ATOM 1459 C CA . PRO A 1 185 ? -2.406 -30.197 -49.836 1.00 59.72 185 PRO A CA 1
ATOM 1460 C C . PRO A 1 185 ? -2.317 -30.827 -48.442 1.00 59.72 185 PRO A C 1
ATOM 1462 O O . PRO A 1 185 ? -2.717 -31.971 -48.233 1.00 59.72 185 PRO A O 1
ATOM 1465 N N . PHE A 1 186 ? -1.816 -30.056 -47.473 1.00 55.44 186 PHE A N 1
ATOM 1466 C CA . PHE A 1 186 ? -1.829 -30.457 -46.067 1.00 55.44 186 PHE A CA 1
ATOM 1467 C C . PHE A 1 186 ? -3.279 -30.722 -45.623 1.00 55.44 186 PHE A C 1
ATOM 1469 O O . PHE A 1 186 ? -4.103 -29.810 -45.746 1.00 55.44 186 PHE A O 1
ATOM 1476 N N . PRO A 1 187 ? -3.606 -31.911 -45.080 1.00 50.88 187 PRO A N 1
ATOM 1477 C CA . PRO A 1 187 ? -4.961 -32.216 -44.635 1.00 50.88 187 PRO A CA 1
ATOM 1478 C C . PRO A 1 187 ? -5.356 -31.275 -43.492 1.00 50.88 187 PRO A C 1
ATOM 1480 O O . PRO A 1 187 ? -4.761 -31.284 -42.415 1.00 50.88 187 PRO A O 1
ATOM 1483 N N . SER A 1 188 ? -6.360 -30.431 -43.733 1.00 55.41 188 SER A N 1
ATOM 1484 C CA . SER A 1 188 ? -6.754 -29.336 -42.837 1.00 55.41 188 SER A CA 1
ATOM 1485 C C . SER A 1 188 ? -7.699 -29.754 -41.702 1.00 55.41 188 SER A C 1
ATOM 1487 O O . SER A 1 188 ? -8.385 -28.907 -41.137 1.00 55.41 188 SER A O 1
ATOM 1489 N N . SER A 1 189 ? -7.762 -31.046 -41.379 1.00 52.53 189 SER A N 1
ATOM 1490 C CA . SER A 1 189 ? -8.516 -31.592 -40.248 1.00 52.53 189 SER A CA 1
ATOM 1491 C C . SER A 1 189 ? -7.903 -32.928 -39.819 1.00 52.53 189 SER A C 1
ATOM 1493 O O . SER A 1 189 ? -7.585 -33.736 -40.696 1.00 52.53 189 SER A O 1
ATOM 1495 N N . PRO A 1 190 ? -7.774 -33.217 -38.510 1.00 65.25 190 PRO A N 1
ATOM 1496 C CA . PRO A 1 190 ? -7.559 -34.588 -38.064 1.00 65.25 190 PRO A CA 1
ATOM 1497 C C . PRO A 1 190 ? -8.770 -35.462 -38.454 1.00 65.25 190 PRO A C 1
ATOM 1499 O O . PRO A 1 190 ? -9.891 -34.942 -38.532 1.00 65.25 190 PRO A O 1
ATOM 1502 N N . PRO A 1 191 ? -8.573 -36.768 -38.717 1.00 70.25 191 PRO A N 1
ATOM 1503 C CA . PRO A 1 191 ? -9.674 -37.691 -38.973 1.00 70.25 191 PRO A CA 1
ATOM 1504 C C . PRO A 1 191 ? -10.531 -37.881 -37.707 1.00 70.25 191 PRO A C 1
ATOM 1506 O O . PRO A 1 191 ? -10.001 -37.797 -36.594 1.00 70.25 191 PRO A O 1
ATOM 1509 N N . PRO A 1 192 ? -11.845 -38.143 -37.846 1.00 73.38 192 PRO A N 1
ATOM 1510 C CA . PRO A 1 192 ? -12.718 -38.381 -36.701 1.00 73.38 192 PRO A CA 1
ATOM 1511 C C . PRO A 1 192 ? -12.295 -39.647 -35.930 1.00 73.38 192 PRO A C 1
ATOM 1513 O O . PRO A 1 192 ? -11.797 -40.597 -36.543 1.00 73.38 192 PRO A O 1
ATOM 1516 N N . PRO A 1 193 ? -12.486 -39.684 -34.598 1.00 76.19 193 PRO A N 1
ATOM 1517 C CA . PRO A 1 193 ? -12.124 -40.841 -33.786 1.00 76.19 193 PRO A CA 1
ATOM 1518 C C . PRO A 1 193 ? -12.954 -42.081 -34.170 1.00 76.19 193 PRO A C 1
ATOM 1520 O O . PRO A 1 193 ? -14.110 -41.942 -34.582 1.00 76.19 193 PRO A O 1
ATOM 1523 N N . PRO A 1 194 ? -12.391 -43.297 -34.032 1.00 78.50 194 PRO A N 1
ATOM 1524 C CA . PRO A 1 194 ? -13.098 -44.530 -34.362 1.00 78.50 194 PRO A CA 1
ATOM 1525 C C . PRO A 1 194 ? -14.311 -44.748 -33.438 1.00 78.50 194 PRO A C 1
ATOM 1527 O O . PRO A 1 194 ? -14.261 -44.369 -32.263 1.00 78.50 194 PRO A O 1
ATOM 1530 N N . PRO A 1 195 ? -15.396 -45.374 -33.933 1.00 75.12 195 PRO A N 1
ATOM 1531 C CA . PRO A 1 195 ? -16.555 -45.695 -33.107 1.00 75.12 195 PRO A CA 1
ATOM 1532 C C . PRO A 1 195 ? -16.181 -46.703 -32.004 1.00 75.12 195 PRO A C 1
ATOM 1534 O O . PRO A 1 195 ? -15.315 -47.556 -32.223 1.00 75.12 195 PRO A O 1
ATOM 1537 N N . PRO A 1 196 ? -16.824 -46.636 -30.823 1.00 74.25 196 PRO A N 1
ATOM 1538 C CA . PRO A 1 196 ? -16.560 -47.570 -29.735 1.00 74.25 196 PRO A CA 1
ATOM 1539 C C . PRO A 1 196 ? -16.935 -49.007 -30.141 1.00 74.25 196 PRO A C 1
ATOM 1541 O O . PRO A 1 196 ? -17.896 -49.199 -30.891 1.00 74.25 196 PRO A O 1
ATOM 1544 N N . PRO A 1 197 ? -16.206 -50.028 -29.652 1.00 73.62 197 PRO A N 1
ATOM 1545 C CA . PRO A 1 197 ? -16.476 -51.415 -30.004 1.00 73.62 197 PRO A CA 1
ATOM 1546 C C . PRO A 1 197 ? -17.864 -51.842 -29.515 1.00 73.62 197 PRO A C 1
ATOM 1548 O O . PRO A 1 197 ? -18.189 -51.726 -28.332 1.00 73.62 197 PRO A O 1
ATOM 1551 N N . TYR A 1 198 ? -18.675 -52.360 -30.436 1.00 70.06 198 TYR A N 1
ATOM 1552 C CA . TYR A 1 198 ? -19.972 -52.943 -30.119 1.00 70.06 198 TYR A CA 1
ATOM 1553 C C . TYR A 1 198 ? -19.781 -54.208 -29.277 1.00 70.06 198 TYR A C 1
ATOM 1555 O O . TYR A 1 198 ? -19.252 -55.208 -29.764 1.00 70.06 198 TYR A O 1
ATOM 1563 N N . PHE A 1 199 ? -20.255 -54.184 -28.031 1.00 64.06 199 PHE A N 1
ATOM 1564 C CA . PHE A 1 199 ? -20.485 -55.408 -27.270 1.00 64.06 199 PHE A CA 1
ATOM 1565 C C . PHE A 1 199 ? -21.688 -56.132 -27.881 1.00 64.06 199 PHE A C 1
ATOM 1567 O O . PHE A 1 199 ? -22.827 -55.687 -27.734 1.00 64.06 199 PHE A O 1
ATOM 1574 N N . LEU A 1 200 ? -21.422 -57.223 -28.600 1.00 59.44 200 LEU A N 1
ATOM 1575 C CA . LEU A 1 200 ? -22.445 -58.203 -28.958 1.00 59.44 200 LEU A CA 1
ATOM 1576 C C . LEU A 1 200 ? -22.683 -59.151 -27.763 1.00 59.44 200 LEU A C 1
ATOM 1578 O O . LEU A 1 200 ? -21.736 -59.386 -27.006 1.00 59.44 200 LEU A O 1
ATOM 1582 N N . PRO A 1 201 ? -23.932 -59.614 -27.563 1.00 63.44 201 PRO A N 1
ATOM 1583 C CA . PRO A 1 201 ? -24.366 -60.331 -26.360 1.00 63.44 201 PRO A CA 1
ATOM 1584 C C . PRO A 1 201 ? -23.888 -61.789 -26.287 1.00 63.44 201 PRO A C 1
ATOM 1586 O O . PRO A 1 201 ? -23.709 -62.409 -27.360 1.00 63.44 201 PRO A O 1
#

Organism: NCBI:txid499986

Secondary structure (DSSP, 8-state):
--------HHHHHHHHHHHHHHHHHHHHHHHHHHHHHHHHHHHHHHHHHHHHHHHHHHHHHHHHHHHHHHHHHHHHHHHHHHHHHHHHHHHHHHTSSSS----------------------------------------PSPPTT-HHHHHHHT-THHHHHHHHS-SPP--SSPPP---TT--PPP-SSPPPPPPPP----

InterPro domains:
  IPR012862 Protein of unknown function DUF1635 [PF07795] (20-187)
  IPR012862 Protein of unknown function DUF1635 [PTHR33431] (7-193)